Protein AF-A0A9K3PQ60-F1 (afdb_monomer)

Mean predicted aligned error: 14.68 Å

Solvent-accessible surface area (backbone atoms only — not comparable to full-atom values): 18814 Å² total; per-residue (Å²): 134,82,84,58,48,50,63,61,64,70,56,42,52,41,54,40,19,28,27,26,30,52,28,46,48,57,49,61,71,68,73,58,93,66,58,76,71,57,35,28,49,57,36,41,27,41,25,68,40,73,79,51,98,88,54,80,9,37,48,53,31,52,44,70,38,36,84,99,29,35,82,53,42,44,80,56,97,90,36,43,30,46,41,50,91,68,70,31,44,89,97,56,84,43,38,38,31,84,87,49,85,63,61,35,45,21,67,68,55,57,38,27,67,47,52,81,36,79,55,66,63,51,41,65,56,44,50,50,36,15,52,49,18,52,56,43,34,51,52,52,47,58,55,42,68,75,33,65,57,44,55,38,25,75,74,67,77,38,61,48,91,99,52,53,70,66,56,50,53,48,50,56,45,50,54,56,46,50,60,48,52,52,51,57,48,42,75,69,44,58,72,76,57,39,51,53,54,53,50,55,55,52,55,67,70,68,71,82,78,82,87,75,95,72,80,97,76,76,83,77,80,72,91,62,83,76,79,74,79,59,81,59,64,75,62,68,22,45,58,41,33,48,58,21,25,86,65,46,46,79,89,45,62,95,45,71,87,59,38,38,60,92,56,38,76,88,53,52,62,78,70,64,79,56,70,56,67,43,47,48,52,46,52,52,50,49,54,49,46,52,63,71,65,55,68,93,80,80,82,72,74,77,52,69,70,59,51,51,51,51,52,51,53,52,57,57,55,66,66,71,76,116

Structure (mmCIF, N/CA/C/O backbone):
data_AF-A0A9K3PQ60-F1
#
_entry.id   AF-A0A9K3PQ60-F1
#
loop_
_atom_site.group_PDB
_atom_site.id
_atom_site.type_symbol
_atom_site.label_atom_id
_atom_site.label_alt_id
_atom_site.label_comp_id
_atom_site.label_asym_id
_atom_site.label_entity_id
_atom_site.label_seq_id
_atom_site.pdbx_PDB_ins_code
_atom_site.Cartn_x
_atom_site.Cartn_y
_atom_site.Cartn_z
_atom_site.occupancy
_atom_site.B_iso_or_equiv
_atom_site.auth_seq_id
_atom_site.auth_comp_id
_atom_site.auth_asym_id
_atom_site.auth_atom_id
_atom_site.pdbx_PDB_model_num
ATOM 1 N N . MET A 1 1 ? -5.650 -15.123 -30.468 1.00 44.72 1 MET A N 1
ATOM 2 C CA . MET A 1 1 ? -6.574 -15.134 -29.314 1.00 44.72 1 MET A CA 1
ATOM 3 C C . MET A 1 1 ? -5.822 -14.550 -28.130 1.00 44.72 1 MET A C 1
ATOM 5 O O . MET A 1 1 ? -4.772 -15.074 -27.793 1.00 44.72 1 MET A O 1
ATO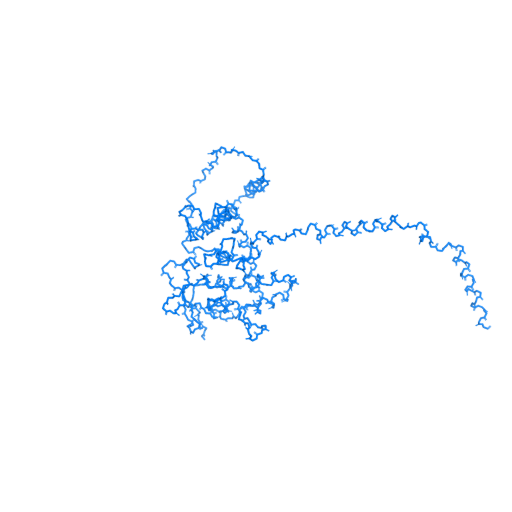M 9 N N . THR A 1 2 ? -6.247 -13.411 -27.586 1.00 50.81 2 THR A N 1
ATOM 10 C CA . THR A 1 2 ? -5.637 -12.836 -26.375 1.00 50.81 2 THR A CA 1
ATOM 11 C C . THR A 1 2 ? -6.292 -13.465 -25.156 1.00 50.81 2 THR A C 1
ATOM 13 O O . THR A 1 2 ? -7.440 -13.157 -24.846 1.00 50.81 2 THR A O 1
ATOM 16 N N . ASP A 1 3 ? -5.577 -14.364 -24.485 1.00 59.78 3 ASP A N 1
ATOM 17 C CA . ASP A 1 3 ? -6.048 -14.985 -23.249 1.00 59.78 3 ASP A CA 1
ATOM 18 C C . ASP A 1 3 ? -6.165 -13.937 -22.136 1.00 59.78 3 ASP A C 1
ATOM 20 O O . ASP A 1 3 ? -5.161 -13.463 -21.586 1.00 59.78 3 ASP 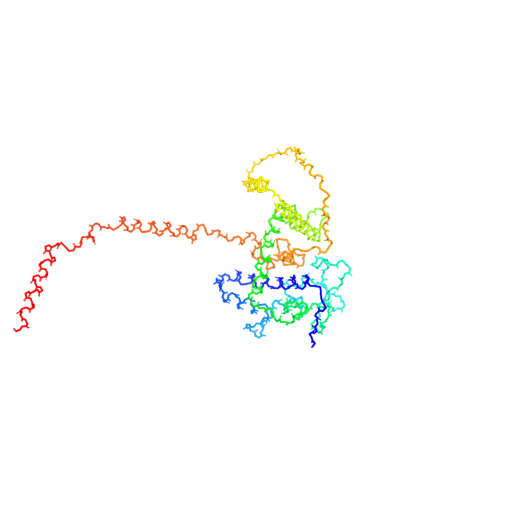A O 1
ATOM 24 N N . ASN A 1 4 ? -7.403 -13.588 -21.790 1.00 61.44 4 ASN A N 1
ATOM 25 C CA . ASN A 1 4 ? -7.709 -12.670 -20.698 1.00 61.44 4 ASN A CA 1
ATOM 26 C C . ASN A 1 4 ? -7.254 -13.250 -19.348 1.00 61.44 4 ASN A C 1
ATOM 28 O O . ASN A 1 4 ? -7.448 -14.432 -19.057 1.00 61.44 4 ASN A O 1
ATOM 32 N N . ILE A 1 5 ? -6.682 -12.401 -18.498 1.00 64.44 5 ILE A N 1
ATOM 33 C CA . ILE A 1 5 ? -6.354 -12.729 -17.109 1.00 64.44 5 ILE A CA 1
ATOM 34 C C . ILE A 1 5 ? -7.651 -12.694 -16.301 1.00 64.44 5 ILE A C 1
ATOM 36 O O . ILE A 1 5 ? -8.324 -11.666 -16.226 1.00 64.44 5 ILE A O 1
ATOM 40 N N . LYS A 1 6 ? -8.000 -13.811 -15.662 1.00 76.94 6 LYS A N 1
ATOM 41 C CA . LYS A 1 6 ? -9.128 -13.877 -14.727 1.00 76.94 6 LYS A CA 1
ATOM 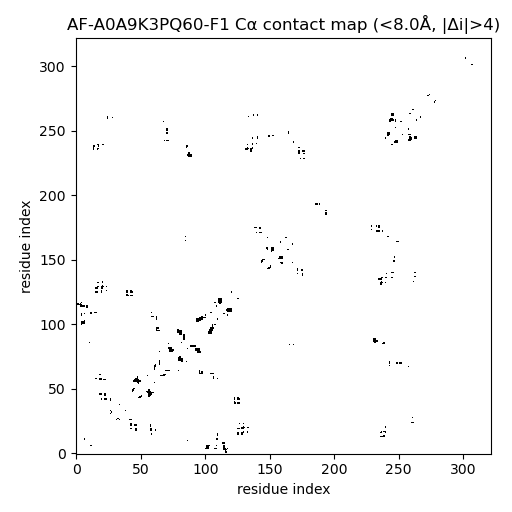42 C C . LYS A 1 6 ? -8.627 -13.513 -13.333 1.00 76.94 6 LYS A C 1
ATOM 44 O O . LYS A 1 6 ? -8.087 -14.367 -12.645 1.00 76.94 6 LYS A O 1
ATOM 49 N N . PHE A 1 7 ? -8.753 -12.252 -12.938 1.00 85.12 7 PHE A N 1
ATOM 50 C CA . PHE A 1 7 ? -8.389 -11.776 -11.600 1.00 85.12 7 PHE A CA 1
ATOM 51 C C . PHE A 1 7 ? -9.216 -10.535 -11.241 1.00 85.12 7 PHE A C 1
ATOM 53 O O . PHE A 1 7 ? -9.803 -9.907 -12.123 1.00 85.12 7 PHE A O 1
ATOM 60 N N . HIS A 1 8 ? -9.288 -10.155 -9.964 1.00 86.44 8 HIS A N 1
ATOM 61 C CA . HIS A 1 8 ? -10.009 -8.943 -9.577 1.00 86.44 8 HIS A CA 1
ATOM 62 C C . HIS A 1 8 ? -9.203 -7.691 -9.967 1.00 86.44 8 HIS A C 1
ATOM 64 O O . HIS A 1 8 ? -8.142 -7.419 -9.411 1.00 86.44 8 HIS A O 1
ATOM 70 N N . GLY A 1 9 ? -9.692 -6.934 -10.954 1.00 85.56 9 GLY A N 1
ATOM 71 C CA . GLY A 1 9 ? -8.960 -5.821 -11.576 1.00 85.56 9 GLY A CA 1
ATOM 72 C C . GLY A 1 9 ? -8.499 -4.723 -10.607 1.00 85.56 9 GLY A C 1
ATOM 73 O O . GLY A 1 9 ? -7.322 -4.353 -10.662 1.00 85.56 9 GLY A O 1
ATOM 74 N N . PRO A 1 10 ? -9.370 -4.221 -9.711 1.00 90.44 10 PRO A N 1
ATOM 75 C CA . PRO A 1 10 ? -8.973 -3.276 -8.669 1.00 90.44 10 PRO A CA 1
ATOM 76 C C . PRO A 1 10 ? -7.848 -3.814 -7.776 1.00 90.44 10 PRO A C 1
ATOM 78 O O . PRO A 1 10 ? -6.842 -3.128 -7.595 1.00 90.44 10 PRO A O 1
ATOM 81 N N . LEU A 1 11 ? -7.953 -5.070 -7.327 1.00 93.25 1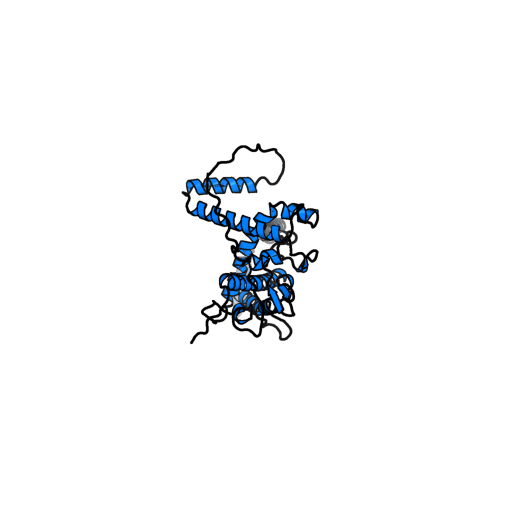1 LEU A N 1
ATOM 82 C CA . LEU A 1 11 ? -6.926 -5.715 -6.503 1.00 93.25 11 LEU A CA 1
ATOM 83 C C . LEU A 1 11 ? -5.608 -5.906 -7.261 1.00 93.25 11 LEU A C 1
ATOM 85 O O . LEU A 1 11 ? -4.559 -5.610 -6.708 1.00 93.25 11 LEU A O 1
ATOM 89 N N . MET A 1 12 ? -5.631 -6.306 -8.540 1.00 93.31 12 MET A N 1
ATOM 90 C CA . MET A 1 12 ? -4.412 -6.356 -9.368 1.00 93.31 12 MET A CA 1
ATOM 91 C C . MET A 1 12 ? -3.687 -5.011 -9.342 1.00 93.31 12 MET A C 1
ATOM 93 O O . MET A 1 12 ? -2.471 -4.960 -9.172 1.00 93.31 12 MET A O 1
ATOM 97 N N . LYS A 1 13 ? -4.424 -3.908 -9.514 1.00 94.31 13 LYS A N 1
ATOM 98 C CA . LYS A 1 13 ? -3.825 -2.571 -9.496 1.00 94.31 13 LYS A CA 1
ATOM 99 C C . LYS A 1 13 ? -3.290 -2.183 -8.136 1.00 94.31 13 LYS A C 1
ATOM 101 O O . LYS A 1 13 ? -2.263 -1.514 -8.078 1.00 94.31 13 LYS A O 1
ATOM 106 N N . GLU A 1 14 ? -3.949 -2.610 -7.076 1.00 96.75 14 GLU A N 1
ATOM 107 C CA . GLU A 1 14 ? -3.502 -2.330 -5.724 1.00 96.75 14 GLU A CA 1
ATOM 108 C C . GLU A 1 14 ? -2.252 -3.132 -5.333 1.00 96.75 14 GLU A C 1
ATOM 110 O O . GLU A 1 14 ? -1.300 -2.555 -4.815 1.00 96.75 14 GLU A O 1
ATOM 115 N N . LEU A 1 15 ? -2.165 -4.411 -5.710 1.00 97.19 15 LEU A N 1
ATOM 116 C CA . LEU A 1 15 ? -0.951 -5.223 -5.550 1.00 97.19 15 LEU A CA 1
ATOM 117 C C . LEU A 1 15 ? 0.225 -4.636 -6.345 1.00 97.19 15 LEU A C 1
ATOM 119 O O . LEU A 1 15 ? 1.322 -4.466 -5.811 1.00 97.19 15 LEU A O 1
ATOM 123 N N . GLN A 1 16 ? -0.012 -4.246 -7.605 1.00 96.88 16 GLN A N 1
ATOM 124 C CA . GLN A 1 16 ? 0.999 -3.579 -8.432 1.00 96.88 16 GLN A CA 1
ATOM 125 C C . GLN A 1 16 ? 1.491 -2.276 -7.786 1.00 96.88 16 GLN A C 1
ATOM 127 O O . GLN A 1 16 ? 2.696 -2.025 -7.770 1.00 96.88 16 GLN A O 1
ATOM 132 N N . ARG A 1 17 ? 0.578 -1.467 -7.231 1.00 97.44 17 ARG A N 1
ATOM 133 C CA . ARG A 1 17 ? 0.897 -0.240 -6.485 1.00 97.44 17 ARG A CA 1
ATOM 134 C C . ARG A 1 17 ? 1.700 -0.507 -5.222 1.00 97.44 17 ARG A C 1
ATOM 136 O O . ARG A 1 17 ? 2.596 0.277 -4.926 1.00 97.44 17 ARG A O 1
ATOM 143 N N . CYS A 1 18 ? 1.386 -1.578 -4.500 1.00 97.69 18 CYS A N 1
ATOM 144 C CA . CYS A 1 18 ? 2.080 -1.963 -3.279 1.00 97.69 18 CYS A CA 1
ATOM 145 C C . CYS A 1 18 ? 3.553 -2.300 -3.561 1.00 97.69 18 CYS A C 1
ATOM 147 O O . CYS A 1 18 ? 4.446 -1.659 -3.005 1.00 97.69 18 CYS A O 1
ATOM 149 N N . ALA A 1 19 ? 3.819 -3.195 -4.520 1.00 97.44 19 ALA A N 1
ATOM 150 C CA . ALA A 1 19 ? 5.186 -3.520 -4.937 1.00 97.44 19 ALA A CA 1
ATOM 151 C C . ALA A 1 19 ? 5.930 -2.307 -5.525 1.00 97.44 19 ALA A C 1
ATOM 153 O O . ALA A 1 19 ? 7.100 -2.080 -5.218 1.00 97.44 19 ALA A O 1
ATOM 154 N N . ALA A 1 20 ? 5.242 -1.485 -6.326 1.00 97.12 20 ALA A N 1
ATOM 155 C CA . ALA A 1 20 ? 5.816 -0.263 -6.883 1.00 97.12 20 ALA A CA 1
ATOM 156 C C . ALA A 1 20 ? 6.210 0.721 -5.777 1.00 97.12 20 ALA A C 1
ATOM 158 O O . ALA A 1 20 ? 7.287 1.298 -5.820 1.00 97.12 20 ALA A O 1
ATOM 159 N N . PHE A 1 21 ? 5.367 0.902 -4.763 1.00 97.19 21 PHE A N 1
ATOM 160 C CA . PHE A 1 21 ? 5.679 1.790 -3.653 1.00 97.19 21 PHE A CA 1
ATOM 161 C C . PHE A 1 21 ? 6.894 1.319 -2.852 1.00 97.19 21 PHE A C 1
ATOM 163 O O . PHE A 1 21 ? 7.708 2.157 -2.480 1.00 97.19 21 PHE A O 1
ATOM 170 N N . ARG A 1 22 ? 7.072 0.009 -2.641 1.00 94.81 22 ARG A N 1
ATOM 171 C CA . ARG A 1 22 ? 8.268 -0.501 -1.953 1.00 94.81 22 ARG A CA 1
ATOM 172 C C . ARG A 1 22 ? 9.549 -0.256 -2.748 1.00 94.81 22 ARG A C 1
ATOM 174 O O . ARG A 1 22 ? 10.541 0.171 -2.164 1.00 94.81 22 ARG A O 1
ATOM 181 N N . ALA A 1 23 ? 9.513 -0.452 -4.068 1.00 94.38 23 ALA A N 1
ATOM 182 C CA . ALA A 1 23 ? 10.631 -0.098 -4.944 1.00 94.38 23 ALA A CA 1
ATOM 183 C C . ALA A 1 23 ? 10.974 1.397 -4.834 1.00 94.38 23 ALA A C 1
ATOM 185 O O . ALA A 1 23 ? 12.140 1.766 -4.728 1.00 94.38 23 ALA A O 1
ATOM 186 N N . TYR A 1 24 ? 9.954 2.257 -4.801 1.00 93.12 24 TYR A N 1
ATOM 187 C CA . TYR A 1 24 ? 10.132 3.695 -4.629 1.00 93.12 24 TYR A CA 1
ATOM 188 C C . TYR A 1 24 ? 10.740 4.042 -3.278 1.00 93.12 24 TYR A C 1
ATOM 190 O O . TYR A 1 24 ? 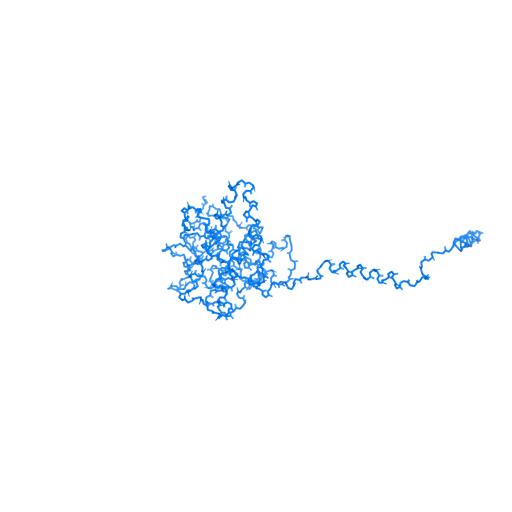11.684 4.819 -3.218 1.00 93.12 24 TYR A O 1
ATOM 198 N N . GLU A 1 25 ? 10.203 3.468 -2.204 1.00 92.12 25 GLU A N 1
ATOM 199 C CA . GLU A 1 25 ? 10.686 3.672 -0.843 1.00 92.12 25 GLU A CA 1
ATOM 200 C C . GLU A 1 25 ? 12.173 3.331 -0.748 1.00 92.12 25 GLU A C 1
ATOM 202 O O . GLU A 1 25 ? 12.934 4.176 -0.293 1.00 92.12 25 GLU A O 1
ATOM 207 N N . HIS A 1 26 ? 12.586 2.180 -1.288 1.00 90.94 26 HIS A N 1
ATOM 208 C CA . HIS A 1 26 ? 13.975 1.723 -1.258 1.00 90.94 26 HIS A CA 1
ATOM 209 C C . HIS A 1 26 ? 14.940 2.715 -1.934 1.00 90.94 26 HIS A C 1
ATOM 211 O O . HIS A 1 26 ? 16.023 2.986 -1.422 1.00 90.94 26 HIS A O 1
ATOM 217 N N . ILE A 1 27 ? 14.544 3.307 -3.067 1.00 89.44 27 ILE A N 1
ATOM 218 C CA . ILE A 1 27 ? 15.351 4.342 -3.743 1.00 89.44 27 ILE A CA 1
ATOM 219 C C . ILE A 1 27 ? 15.401 5.625 -2.911 1.00 89.44 27 ILE A C 1
ATOM 221 O O . ILE A 1 27 ? 16.423 6.301 -2.850 1.00 89.44 27 ILE A O 1
ATOM 225 N N . MET A 1 28 ? 14.285 6.013 -2.297 1.00 85.81 28 MET A N 1
ATOM 226 C CA . MET A 1 28 ? 14.220 7.271 -1.554 1.00 85.81 28 MET A CA 1
ATOM 227 C C . MET A 1 28 ? 14.925 7.174 -0.195 1.00 85.81 28 MET A C 1
ATOM 229 O O . MET A 1 28 ? 15.446 8.184 0.282 1.00 85.81 28 MET A O 1
ATOM 233 N N . SER A 1 29 ? 14.961 5.987 0.415 1.00 84.75 29 SER A N 1
ATOM 234 C CA . SER A 1 29 ? 15.637 5.725 1.687 1.00 84.75 29 SER A CA 1
ATOM 235 C C . SER A 1 29 ? 17.148 5.537 1.537 1.00 84.75 29 SER A C 1
ATOM 237 O O . SER A 1 29 ? 17.875 5.817 2.487 1.00 84.75 29 SER A O 1
ATOM 239 N N . SER A 1 30 ? 17.652 5.203 0.341 1.00 81.25 30 SER A N 1
ATOM 240 C CA . SER A 1 30 ? 19.098 5.113 0.071 1.00 81.25 30 SER A CA 1
ATOM 241 C C . SER A 1 30 ? 19.832 6.464 0.124 1.00 81.25 30 SER A C 1
ATOM 243 O O . SER A 1 30 ? 21.060 6.513 0.054 1.00 81.25 30 SER A O 1
ATOM 245 N N . GLY A 1 31 ? 19.102 7.585 0.200 1.00 72.00 31 GLY A N 1
ATOM 246 C CA . GLY A 1 31 ? 19.669 8.937 0.206 1.00 72.00 31 GLY A CA 1
ATOM 247 C C . GLY A 1 31 ? 20.195 9.407 -1.156 1.00 72.00 31 GLY A C 1
ATOM 248 O O . GLY A 1 31 ? 20.688 10.532 -1.275 1.00 72.00 31 GLY A O 1
ATOM 249 N N . THR A 1 32 ? 20.070 8.588 -2.204 1.00 74.81 32 THR A N 1
ATOM 250 C CA . THR A 1 32 ? 20.526 8.927 -3.554 1.00 74.81 32 THR A CA 1
ATOM 251 C C . THR A 1 32 ? 19.495 9.810 -4.258 1.00 74.81 32 THR A C 1
ATOM 253 O O . THR A 1 32 ? 18.304 9.507 -4.299 1.00 74.81 32 THR A O 1
ATOM 256 N N . THR A 1 33 ? 19.932 10.929 -4.841 1.00 73.31 33 THR A N 1
ATOM 257 C CA . THR A 1 33 ? 19.027 11.789 -5.619 1.00 73.31 33 THR A CA 1
ATOM 258 C C . THR A 1 33 ? 18.978 11.292 -7.057 1.00 73.31 33 THR A C 1
ATOM 260 O O . THR A 1 33 ? 19.817 11.666 -7.870 1.00 73.31 33 THR A O 1
ATOM 263 N N . VAL A 1 34 ? 17.996 10.447 -7.364 1.00 77.94 34 VAL A N 1
ATOM 264 C CA . VAL A 1 34 ? 17.783 9.904 -8.712 1.00 77.94 34 VAL A CA 1
ATOM 265 C C . VAL A 1 34 ? 16.563 10.583 -9.339 1.00 77.94 34 VAL A C 1
ATOM 267 O O . VAL A 1 34 ? 15.485 10.630 -8.741 1.00 77.94 34 VAL A O 1
ATOM 270 N N . GLY A 1 35 ? 16.727 11.168 -10.526 1.00 81.50 35 GLY A N 1
ATOM 271 C CA . GLY A 1 35 ? 15.684 11.923 -11.224 1.00 81.50 35 GLY A CA 1
ATOM 272 C C . GLY A 1 35 ? 15.452 11.419 -12.646 1.00 81.50 35 GLY A C 1
ATOM 273 O O . GLY A 1 35 ? 16.233 10.641 -13.176 1.00 81.50 35 GLY A O 1
ATOM 274 N N . GLY A 1 36 ? 14.367 11.876 -13.276 1.00 85.44 36 GLY A N 1
ATOM 275 C CA . GLY A 1 36 ? 14.131 11.643 -14.704 1.00 85.44 36 GLY A CA 1
ATOM 276 C C . GLY A 1 36 ? 14.107 10.164 -15.108 1.00 85.44 36 GLY A C 1
ATOM 277 O O . GLY A 1 36 ? 13.443 9.353 -14.463 1.00 85.44 36 GLY A O 1
ATOM 278 N N . SER A 1 37 ? 14.805 9.843 -16.199 1.00 88.25 37 SER A N 1
ATOM 279 C CA . SER A 1 37 ? 14.926 8.492 -16.763 1.00 88.25 37 SER A CA 1
ATOM 280 C C . SER A 1 37 ? 15.545 7.488 -15.800 1.00 88.25 37 SER A C 1
ATOM 282 O O . SER A 1 37 ? 15.109 6.338 -15.775 1.00 88.25 37 SER A O 1
ATOM 284 N N . ASP A 1 38 ? 16.511 7.938 -15.006 1.00 88.44 38 ASP A N 1
ATOM 285 C CA . ASP A 1 38 ? 17.339 7.086 -14.153 1.00 88.44 38 ASP A CA 1
ATOM 286 C C . ASP A 1 38 ? 16.514 6.575 -12.972 1.00 88.44 38 ASP A C 1
ATOM 288 O O . ASP A 1 38 ? 16.609 5.414 -12.582 1.00 88.44 38 ASP A O 1
ATOM 292 N N . LEU A 1 39 ? 15.604 7.417 -12.463 1.00 88.38 39 LEU A N 1
ATOM 293 C CA . LEU A 1 39 ? 14.613 6.995 -11.478 1.00 88.38 39 LEU A CA 1
ATOM 294 C C . LEU A 1 39 ? 13.689 5.922 -12.059 1.00 88.38 39 LEU A C 1
ATOM 296 O O . LEU A 1 39 ? 13.372 4.955 -11.377 1.00 88.38 39 LEU A O 1
ATOM 300 N N . GLU A 1 40 ? 13.219 6.096 -13.298 1.00 92.12 40 GLU A N 1
ATOM 301 C CA . GLU A 1 40 ? 12.326 5.117 -13.924 1.00 92.12 40 GLU A CA 1
ATOM 302 C C . GLU A 1 40 ? 13.012 3.762 -14.124 1.00 92.12 40 GLU A C 1
ATOM 304 O O . GLU A 1 40 ? 12.368 2.727 -13.959 1.00 92.12 40 GLU A O 1
ATOM 309 N N . GLU A 1 41 ? 14.296 3.770 -14.468 1.00 91.56 41 GLU A N 1
ATOM 310 C CA . GLU A 1 41 ? 15.103 2.569 -14.671 1.00 91.56 41 GLU A CA 1
ATOM 311 C C . GLU A 1 41 ? 15.426 1.862 -13.356 1.00 91.56 41 GLU A C 1
ATOM 313 O O . GLU A 1 41 ? 15.051 0.703 -13.194 1.00 91.56 41 GLU A O 1
ATOM 318 N N . ALA A 1 42 ? 15.971 2.574 -12.364 1.00 90.12 42 ALA A N 1
ATOM 319 C CA . ALA A 1 42 ? 16.218 2.018 -11.032 1.00 90.12 42 ALA A CA 1
ATOM 320 C C . ALA A 1 42 ? 14.943 1.413 -10.415 1.00 90.12 42 ALA A C 1
ATOM 322 O O . ALA A 1 42 ? 14.964 0.345 -9.803 1.00 90.12 42 ALA A O 1
ATOM 323 N N . HIS A 1 43 ? 13.800 2.068 -10.624 1.00 91.25 43 HIS A N 1
ATOM 324 C CA . HIS A 1 43 ? 12.516 1.605 -10.117 1.00 91.25 43 HIS A CA 1
ATOM 325 C C . HIS A 1 43 ? 11.985 0.366 -10.844 1.00 91.25 43 HIS A C 1
ATOM 327 O O . HIS A 1 43 ? 11.418 -0.518 -10.204 1.00 91.25 43 HIS A O 1
ATOM 333 N N . LEU A 1 44 ? 12.149 0.287 -12.170 1.00 92.81 44 LEU A N 1
ATOM 334 C CA . LEU A 1 44 ? 11.820 -0.915 -12.943 1.00 92.81 44 LEU A CA 1
ATOM 335 C C . LEU A 1 44 ? 12.667 -2.102 -12.472 1.00 92.81 44 LEU A C 1
ATOM 337 O O . LEU A 1 44 ? 12.136 -3.190 -12.249 1.00 92.81 44 LEU A O 1
ATOM 341 N N . ASN A 1 45 ? 13.956 -1.848 -12.277 1.00 91.69 45 ASN A N 1
ATOM 342 C CA . ASN A 1 45 ? 14.938 -2.842 -11.895 1.00 91.69 45 ASN A CA 1
ATOM 343 C C . ASN A 1 45 ? 14.664 -3.421 -10.501 1.00 91.69 45 ASN A C 1
ATOM 345 O O . ASN A 1 45 ? 14.668 -4.635 -10.346 1.00 91.69 45 ASN A O 1
ATOM 349 N N . LEU A 1 46 ? 14.325 -2.595 -9.506 1.00 92.81 46 LEU A N 1
ATOM 350 C CA . LEU A 1 46 ? 13.899 -3.081 -8.183 1.00 92.81 46 LEU A CA 1
ATOM 351 C C . LEU A 1 46 ? 12.529 -3.776 -8.214 1.00 92.81 46 LEU A C 1
ATOM 353 O O . LEU A 1 46 ? 12.248 -4.658 -7.401 1.00 92.81 46 LEU A O 1
ATOM 357 N N . TYR A 1 47 ? 11.647 -3.382 -9.135 1.00 94.62 47 TYR A N 1
ATOM 358 C CA . TYR A 1 47 ? 10.323 -3.987 -9.255 1.00 94.62 47 TYR A CA 1
ATOM 359 C C . TYR A 1 47 ? 10.392 -5.424 -9.791 1.00 94.62 47 TYR A C 1
ATOM 361 O O . TYR A 1 47 ? 9.749 -6.305 -9.218 1.00 94.62 47 TYR A O 1
ATOM 369 N N . PHE A 1 48 ? 11.154 -5.665 -10.866 1.00 91.94 48 PHE A N 1
ATOM 370 C CA . PHE A 1 48 ? 11.240 -6.973 -11.535 1.00 91.94 48 PHE A CA 1
ATOM 371 C C . PHE A 1 48 ? 12.518 -7.776 -11.260 1.00 91.94 48 PHE A C 1
ATOM 373 O O . PHE A 1 48 ? 12.510 -8.962 -11.565 1.00 91.94 48 PHE A O 1
ATOM 380 N N . SER A 1 49 ? 13.550 -7.178 -10.661 1.00 78.38 49 SER A N 1
ATOM 381 C CA . SER A 1 49 ? 14.914 -7.719 -10.548 1.00 78.38 49 SER A CA 1
ATOM 382 C C . SER A 1 49 ? 15.663 -7.821 -11.873 1.00 78.38 49 SER A C 1
ATOM 384 O O . SER A 1 49 ? 15.703 -8.875 -12.494 1.00 78.38 49 SER A O 1
ATOM 386 N N . ASP A 1 50 ? 16.275 -6.714 -12.295 1.00 65.19 50 ASP A N 1
ATOM 387 C CA . ASP A 1 50 ? 17.179 -6.683 -13.465 1.00 65.19 50 ASP A CA 1
ATOM 388 C C . ASP A 1 50 ? 18.601 -6.210 -13.088 1.00 65.19 50 ASP A C 1
ATOM 390 O O . ASP A 1 50 ? 19.384 -5.850 -13.959 1.00 65.19 50 ASP A O 1
ATOM 394 N N . VAL A 1 51 ? 18.923 -6.130 -11.783 1.00 54.31 51 VAL A N 1
ATOM 395 C CA . VAL A 1 51 ? 20.194 -5.543 -11.300 1.00 54.31 51 VAL A CA 1
ATOM 396 C C . VAL A 1 51 ? 21.272 -6.592 -11.048 1.00 54.31 51 VAL A C 1
ATOM 398 O O . VAL A 1 51 ? 22.406 -6.330 -11.412 1.00 54.31 51 VAL A O 1
ATOM 401 N N . ASP A 1 52 ? 20.934 -7.762 -10.489 1.00 54.91 52 ASP A N 1
ATOM 402 C CA . ASP A 1 52 ? 21.889 -8.822 -10.128 1.00 54.91 52 ASP A CA 1
ATOM 403 C C . ASP A 1 52 ? 21.181 -10.190 -10.040 1.00 54.91 52 ASP A C 1
ATOM 405 O O . ASP A 1 52 ? 20.046 -10.258 -9.560 1.00 54.91 52 ASP A O 1
ATOM 409 N N . GLU A 1 53 ? 21.849 -11.280 -10.447 1.00 55.19 53 GLU A N 1
ATOM 410 C CA . GLU A 1 53 ? 21.301 -12.657 -10.434 1.00 55.19 53 GLU A CA 1
ATOM 411 C C . GLU A 1 53 ? 20.871 -13.142 -9.031 1.00 55.19 53 GLU A C 1
ATOM 413 O O . GLU A 1 53 ? 20.025 -14.029 -8.919 1.00 55.19 53 GLU A O 1
ATOM 418 N N . ASP A 1 54 ? 21.387 -12.517 -7.965 1.00 65.25 54 ASP A N 1
ATOM 419 C CA . ASP A 1 54 ? 21.117 -12.883 -6.567 1.00 65.25 54 ASP A CA 1
ATOM 420 C C . ASP A 1 54 ? 19.967 -12.098 -5.910 1.00 65.25 54 ASP A C 1
ATOM 422 O O . ASP A 1 54 ? 19.568 -12.398 -4.780 1.00 65.25 54 ASP A O 1
ATOM 426 N N . HIS A 1 55 ? 19.415 -11.082 -6.580 1.00 72.44 55 HIS A N 1
ATOM 427 C CA . HIS A 1 55 ? 18.350 -10.256 -6.008 1.00 72.44 55 HIS A CA 1
ATOM 428 C C . HIS A 1 55 ? 16.987 -10.667 -6.559 1.00 72.44 55 HIS A C 1
ATOM 430 O O . HIS A 1 55 ? 16.825 -10.921 -7.750 1.00 72.44 55 HIS A O 1
ATOM 436 N N . VAL A 1 56 ? 15.967 -10.678 -5.696 1.00 86.56 56 VAL A N 1
ATOM 437 C CA . VAL A 1 56 ? 14.572 -10.950 -6.074 1.00 86.56 56 VAL A CA 1
ATOM 438 C C . VAL A 1 56 ? 13.784 -9.643 -6.071 1.00 86.56 56 VAL A C 1
ATOM 440 O O . VAL A 1 56 ? 13.742 -8.943 -5.057 1.00 86.56 56 VAL A O 1
ATOM 443 N N . GLY A 1 57 ? 13.118 -9.327 -7.181 1.00 92.75 57 GLY A N 1
ATOM 444 C CA . GLY A 1 57 ? 12.378 -8.077 -7.345 1.00 92.75 57 GLY A CA 1
ATOM 445 C C . GLY A 1 57 ? 11.151 -8.021 -6.438 1.00 92.75 57 GLY A C 1
ATOM 446 O O . GLY A 1 57 ? 10.569 -9.051 -6.087 1.00 92.75 57 GLY A O 1
ATOM 447 N N . PHE A 1 58 ? 10.701 -6.820 -6.073 1.00 95.56 58 PHE A N 1
ATOM 448 C CA . PHE A 1 58 ? 9.573 -6.670 -5.144 1.00 95.56 58 PHE A CA 1
ATOM 449 C C . PHE A 1 58 ? 8.261 -7.273 -5.664 1.00 95.56 58 PHE A C 1
ATOM 451 O O . PHE A 1 58 ? 7.438 -7.717 -4.865 1.00 95.56 58 PHE A O 1
ATOM 458 N N . ALA A 1 59 ? 8.054 -7.334 -6.983 1.00 95.50 59 ALA A N 1
ATOM 459 C CA . ALA A 1 59 ? 6.901 -8.028 -7.551 1.00 95.50 59 ALA A CA 1
ATOM 460 C C . ALA A 1 59 ? 6.938 -9.536 -7.264 1.00 95.50 59 ALA A C 1
ATOM 462 O O . ALA A 1 59 ? 5.908 -10.130 -6.948 1.00 95.50 59 ALA A O 1
ATOM 463 N N . GLU A 1 60 ? 8.119 -10.146 -7.346 1.00 94.06 60 GLU A N 1
ATOM 464 C CA . GLU A 1 60 ? 8.301 -11.568 -7.082 1.00 94.06 60 GLU A CA 1
ATOM 465 C C . GLU A 1 60 ? 8.253 -11.874 -5.582 1.00 94.06 60 GLU A C 1
ATOM 467 O O . GLU A 1 60 ? 7.589 -12.833 -5.193 1.00 94.06 60 GLU A O 1
ATOM 472 N N . GLN A 1 61 ? 8.857 -11.033 -4.734 1.00 94.88 61 GLN A N 1
ATOM 473 C CA . GLN A 1 61 ? 8.715 -11.145 -3.275 1.00 94.88 61 GLN A CA 1
ATOM 474 C C . GLN A 1 61 ? 7.242 -11.074 -2.848 1.00 94.88 61 GLN A C 1
ATOM 476 O O . GLN A 1 61 ? 6.800 -11.876 -2.028 1.00 94.88 61 GLN A O 1
ATOM 481 N N . LEU A 1 62 ? 6.454 -10.174 -3.453 1.00 96.31 62 LEU A N 1
ATOM 482 C CA . LEU A 1 62 ? 5.016 -10.075 -3.197 1.00 96.31 62 LEU A CA 1
ATOM 483 C C . LEU A 1 62 ? 4.285 -11.359 -3.594 1.00 96.31 62 LEU A C 1
ATOM 485 O O . LEU A 1 62 ? 3.467 -11.842 -2.817 1.00 96.31 62 LEU A O 1
ATOM 489 N N . VAL A 1 63 ? 4.563 -11.931 -4.769 1.00 95.06 63 VAL A N 1
ATOM 490 C CA . VAL A 1 63 ? 3.949 -13.203 -5.199 1.00 95.06 63 VAL A CA 1
ATOM 491 C C . VAL A 1 63 ? 4.371 -14.348 -4.274 1.00 95.06 63 VAL A C 1
ATOM 493 O O . VAL A 1 63 ? 3.548 -15.171 -3.894 1.00 95.06 63 VAL A O 1
ATOM 496 N N . LYS A 1 64 ? 5.635 -14.408 -3.861 1.00 93.81 64 LYS A N 1
ATOM 497 C CA . LYS A 1 64 ? 6.133 -15.464 -2.971 1.00 93.81 64 LYS A CA 1
ATOM 498 C C . LYS A 1 64 ? 5.774 -15.251 -1.496 1.00 93.81 64 LYS A C 1
ATOM 500 O O . LYS A 1 64 ? 6.057 -16.132 -0.696 1.00 93.81 64 LYS A O 1
ATOM 505 N N . GLY A 1 65 ? 5.186 -14.111 -1.130 1.00 94.06 65 GLY A N 1
ATOM 506 C CA . GLY A 1 65 ? 4.883 -13.774 0.262 1.00 94.06 65 GLY A CA 1
ATOM 507 C C . GLY A 1 65 ? 6.123 -13.696 1.152 1.00 94.06 65 GLY A C 1
ATOM 508 O O . GLY A 1 65 ? 6.065 -14.069 2.318 1.00 94.06 65 GLY A O 1
ATOM 509 N N . THR A 1 66 ? 7.253 -13.241 0.610 1.00 93.00 66 THR A N 1
ATOM 510 C CA . THR A 1 66 ? 8.529 -13.158 1.332 1.00 93.00 66 THR A CA 1
ATOM 511 C C . THR A 1 66 ? 8.910 -11.716 1.669 1.00 93.00 66 THR A C 1
ATOM 513 O O . THR A 1 66 ? 8.319 -10.754 1.168 1.00 93.00 66 THR A O 1
ATOM 516 N N . GLY A 1 67 ? 9.904 -11.558 2.548 1.00 91.56 67 GLY A N 1
ATOM 517 C CA . GLY A 1 67 ? 10.456 -10.255 2.920 1.00 91.56 67 GLY A CA 1
ATOM 518 C C . GLY A 1 67 ? 9.393 -9.318 3.494 1.00 91.56 67 GLY A C 1
ATOM 519 O O . GLY A 1 67 ? 8.690 -9.667 4.434 1.00 91.56 67 GLY A O 1
ATOM 520 N N . MET A 1 68 ? 9.252 -8.141 2.883 1.00 91.62 68 MET A N 1
ATOM 521 C CA . MET A 1 68 ? 8.333 -7.068 3.302 1.00 91.62 68 MET A CA 1
ATOM 522 C C . MET A 1 68 ? 6.842 -7.379 3.069 1.00 91.62 68 MET A C 1
ATOM 524 O O . MET A 1 68 ? 5.998 -6.535 3.367 1.00 91.62 68 MET A O 1
ATOM 528 N N . PHE A 1 69 ? 6.518 -8.543 2.492 1.00 95.88 69 PHE A N 1
ATOM 529 C CA . PHE A 1 69 ? 5.156 -8.939 2.123 1.00 95.88 69 PHE A CA 1
ATOM 530 C C . PHE A 1 69 ? 4.634 -10.162 2.882 1.00 95.88 69 PHE A C 1
ATOM 532 O O . PHE A 1 69 ? 3.502 -10.570 2.639 1.00 95.88 69 PHE A O 1
ATOM 539 N N . ASN A 1 70 ? 5.406 -10.763 3.790 1.00 94.62 70 ASN A N 1
ATOM 540 C CA . ASN A 1 70 ? 4.958 -11.941 4.548 1.00 94.62 70 ASN A CA 1
ATOM 541 C C . ASN A 1 70 ? 3.669 -11.682 5.350 1.00 94.62 70 ASN A C 1
ATOM 543 O O . ASN A 1 70 ? 2.798 -12.546 5.376 1.00 94.62 70 ASN A O 1
ATOM 547 N N . ALA A 1 71 ? 3.482 -10.486 5.924 1.00 95.19 71 ALA A N 1
ATOM 548 C CA . ALA A 1 71 ? 2.268 -10.157 6.674 1.00 95.19 71 ALA A CA 1
ATOM 549 C C . ALA A 1 71 ? 1.000 -10.160 5.803 1.00 95.19 71 ALA A C 1
ATOM 551 O O . ALA A 1 71 ? -0.096 -10.308 6.337 1.00 95.19 71 ALA A O 1
ATOM 552 N N . LEU A 1 72 ? 1.132 -10.057 4.474 1.00 96.38 72 LEU A N 1
ATOM 553 C CA . LEU A 1 72 ? 0.015 -10.054 3.525 1.00 96.38 72 LEU A CA 1
ATOM 554 C C . LEU A 1 72 ? -0.730 -11.399 3.466 1.00 96.38 72 LEU A C 1
ATOM 556 O O . LEU A 1 72 ? -1.894 -11.433 3.056 1.00 96.38 72 LEU A O 1
ATOM 560 N N . TYR A 1 73 ? -0.074 -12.494 3.860 1.00 96.88 73 TYR A N 1
ATOM 561 C CA . TYR A 1 73 ? -0.547 -13.857 3.634 1.00 96.88 73 TYR A CA 1
ATOM 562 C C . TYR A 1 73 ? -0.714 -14.649 4.932 1.00 96.88 73 TYR A C 1
ATOM 564 O O . TYR A 1 73 ? -0.005 -14.446 5.913 1.00 96.88 73 TYR A O 1
ATOM 572 N N . ASN A 1 74 ? -1.654 -15.587 4.899 1.00 95.50 74 ASN A N 1
ATOM 573 C CA . ASN A 1 74 ? -1.701 -16.758 5.763 1.00 95.50 74 ASN A CA 1
ATOM 574 C C . ASN A 1 74 ? -1.218 -17.970 4.966 1.00 95.50 74 ASN A C 1
ATOM 576 O O . ASN A 1 74 ? -1.471 -18.058 3.763 1.00 95.50 74 ASN A O 1
ATOM 580 N N . GLU A 1 75 ? -0.598 -18.932 5.638 1.00 94.19 75 GLU A N 1
ATOM 581 C CA . GLU A 1 75 ? -0.318 -20.241 5.054 1.00 94.19 75 GLU A CA 1
ATOM 582 C C . GLU A 1 75 ? -1.431 -21.220 5.444 1.00 94.19 75 GLU A C 1
ATOM 584 O O . GLU A 1 75 ? -1.693 -21.448 6.625 1.00 94.19 75 GLU A O 1
ATOM 589 N N . ILE A 1 76 ? -2.124 -21.778 4.450 1.00 91.56 76 ILE A N 1
ATOM 590 C CA . ILE A 1 76 ? -3.212 -22.740 4.647 1.00 91.56 76 ILE A CA 1
ATOM 591 C C . ILE A 1 76 ? -2.904 -23.963 3.789 1.00 91.56 76 ILE A C 1
ATOM 593 O O . ILE A 1 76 ? -2.927 -23.879 2.565 1.00 91.56 76 ILE A O 1
ATOM 597 N N . ASN A 1 77 ? -2.631 -25.105 4.425 1.00 90.31 77 ASN A N 1
ATOM 598 C CA . ASN A 1 77 ? -2.269 -26.359 3.748 1.00 90.31 77 ASN A CA 1
ATOM 599 C C . ASN A 1 77 ? -1.070 -26.223 2.783 1.00 90.31 77 ASN A C 1
ATOM 601 O O . ASN A 1 77 ? -1.057 -26.849 1.725 1.00 90.31 77 ASN A O 1
ATOM 605 N N . GLY A 1 78 ? -0.080 -25.393 3.128 1.00 87.81 78 GLY A N 1
ATOM 606 C CA . GLY A 1 78 ? 1.089 -25.126 2.281 1.00 87.81 78 GLY A CA 1
ATOM 607 C C . GLY A 1 78 ? 0.839 -24.141 1.132 1.00 87.81 78 GLY A C 1
ATOM 608 O O . GLY A 1 78 ? 1.734 -23.909 0.323 1.00 87.81 78 GLY A O 1
ATOM 609 N N . GLU A 1 79 ? -0.358 -23.553 1.039 1.00 90.62 79 GLU A N 1
ATOM 610 C CA . GLU A 1 79 ? -0.683 -22.517 0.058 1.00 90.62 79 GLU A CA 1
ATOM 611 C C . GLU A 1 79 ? -0.769 -21.137 0.715 1.00 90.62 79 GLU A C 1
ATOM 613 O O . GLU A 1 79 ? -1.359 -20.968 1.785 1.00 90.62 79 GLU A O 1
ATOM 618 N N . LEU A 1 80 ? -0.221 -20.126 0.039 1.00 94.62 80 LEU A N 1
ATOM 619 C CA . LEU A 1 80 ? -0.306 -18.737 0.480 1.00 94.62 80 LEU A CA 1
ATOM 620 C C . LEU A 1 80 ? -1.665 -18.147 0.105 1.00 94.62 80 LEU A C 1
ATOM 622 O O . LEU A 1 80 ? -2.017 -18.050 -1.074 1.00 94.62 80 LEU A O 1
ATOM 626 N N . VAL A 1 81 ? -2.411 -17.702 1.111 1.00 95.25 81 VAL A N 1
ATOM 627 C CA . VAL A 1 81 ? -3.730 -17.084 0.964 1.00 95.25 81 VAL A CA 1
ATOM 628 C C . VAL A 1 81 ? -3.671 -15.667 1.506 1.00 95.25 81 VAL A C 1
ATOM 630 O O . VAL A 1 81 ? -3.343 -15.452 2.669 1.00 95.25 81 VAL A O 1
ATOM 633 N N . MET A 1 82 ? -3.971 -14.684 0.662 1.00 95.94 82 MET A N 1
ATOM 634 C CA . MET A 1 82 ? -3.969 -13.277 1.056 1.00 95.94 82 MET A CA 1
ATOM 635 C C . MET A 1 82 ? -5.028 -13.038 2.138 1.00 95.94 82 MET A C 1
ATOM 637 O O . MET A 1 82 ? -6.161 -13.500 1.991 1.00 95.94 82 MET A O 1
ATOM 641 N N . LYS A 1 83 ? -4.681 -12.318 3.212 1.00 95.69 83 LYS A N 1
ATOM 642 C CA . LYS A 1 83 ? -5.635 -12.037 4.297 1.00 95.69 83 LYS A CA 1
ATOM 643 C C . LYS A 1 83 ? -6.756 -11.118 3.809 1.00 95.69 83 LYS A C 1
ATOM 645 O O . LYS A 1 83 ? -6.513 -10.142 3.091 1.00 95.69 83 LYS A O 1
ATOM 650 N N . GLU A 1 84 ? -7.976 -11.405 4.255 1.00 94.44 84 GLU A N 1
ATOM 651 C CA . GLU A 1 84 ? -9.184 -10.692 3.828 1.00 94.44 84 GLU A CA 1
ATOM 652 C C . GLU A 1 84 ? -9.125 -9.191 4.127 1.00 94.44 84 GLU A C 1
ATOM 654 O O . GLU A 1 84 ? -9.526 -8.382 3.288 1.00 94.44 84 GLU A O 1
ATOM 659 N N . LEU A 1 85 ? -8.512 -8.817 5.255 1.00 94.81 85 LEU A N 1
ATOM 660 C CA . LEU A 1 85 ? -8.342 -7.429 5.692 1.00 94.81 85 LEU A CA 1
ATOM 661 C C . LEU A 1 85 ? -7.601 -6.541 4.669 1.00 94.81 85 LEU A C 1
ATOM 663 O O . LEU A 1 85 ? -7.809 -5.327 4.628 1.00 94.81 85 LEU A O 1
ATOM 667 N N . TYR A 1 86 ? -6.761 -7.130 3.809 1.00 95.69 86 TYR A N 1
ATOM 668 C CA . TYR A 1 86 ? -5.993 -6.391 2.805 1.00 95.69 86 TYR A CA 1
ATOM 669 C C . TYR A 1 86 ? -6.713 -6.280 1.461 1.00 95.69 86 TYR A C 1
ATOM 671 O O . TYR A 1 86 ? -6.602 -5.253 0.793 1.00 95.69 86 TYR A O 1
ATOM 679 N N . HIS A 1 87 ? -7.444 -7.316 1.037 1.00 93.69 87 HIS A N 1
ATOM 680 C CA . HIS A 1 87 ? -8.140 -7.290 -0.254 1.00 93.69 87 HIS A CA 1
ATOM 681 C C . HIS A 1 87 ? -9.599 -6.838 -0.164 1.00 93.69 87 HIS A C 1
ATOM 683 O O . HIS A 1 87 ? -10.160 -6.464 -1.191 1.00 93.69 87 HIS A O 1
ATOM 689 N N . CYS A 1 88 ? -10.205 -6.856 1.027 1.00 92.81 88 CYS A N 1
ATOM 690 C CA . CYS A 1 88 ? -11.563 -6.374 1.291 1.00 92.81 88 CYS A CA 1
ATOM 691 C C . CYS A 1 88 ? -12.610 -7.027 0.365 1.00 92.81 88 CYS A C 1
ATOM 693 O O . CYS A 1 88 ? -13.444 -6.356 -0.232 1.00 92.81 88 CYS A O 1
ATOM 695 N N . LEU A 1 89 ? -12.538 -8.346 0.166 1.00 91.44 89 LEU A N 1
ATOM 696 C CA . LEU A 1 89 ? -13.517 -9.087 -0.642 1.00 91.44 89 LEU A CA 1
ATOM 697 C C . LEU A 1 89 ? -14.137 -10.177 0.234 1.00 91.44 89 LEU A C 1
ATOM 699 O O . LEU A 1 89 ? -13.581 -11.278 0.272 1.00 91.44 89 LEU A O 1
ATOM 703 N N . PRO A 1 90 ? -15.258 -9.884 0.916 1.00 88.94 90 PRO A N 1
ATOM 704 C CA . PRO A 1 90 ? -15.831 -10.798 1.889 1.00 88.94 90 PRO A CA 1
ATOM 705 C C . PRO A 1 90 ? -16.082 -12.200 1.345 1.00 88.94 90 PRO A C 1
ATOM 707 O O . PRO A 1 90 ? -16.634 -12.371 0.252 1.00 88.94 90 PRO A O 1
ATOM 710 N N . GLY A 1 91 ? -15.629 -13.208 2.093 1.00 88.12 91 GLY A N 1
ATOM 711 C CA . GLY A 1 91 ? -15.814 -14.621 1.756 1.00 88.12 91 GLY A CA 1
ATOM 712 C C . GLY A 1 91 ? -15.026 -15.107 0.532 1.00 88.12 91 GLY A C 1
ATOM 713 O O . GLY A 1 91 ? -15.230 -16.240 0.085 1.00 88.12 91 GLY A O 1
ATOM 714 N N . LYS A 1 92 ? -14.126 -14.291 -0.037 1.00 90.44 92 LYS A N 1
ATOM 715 C CA . LYS A 1 92 ? -13.265 -14.700 -1.154 1.00 90.44 92 LYS A CA 1
ATOM 716 C C . LYS A 1 92 ? -11.876 -15.064 -0.661 1.00 90.44 92 LYS A C 1
ATOM 718 O O . LYS A 1 92 ? -11.206 -14.262 -0.030 1.00 90.44 92 LYS A O 1
ATOM 723 N N . LYS A 1 93 ? -11.403 -16.246 -1.056 1.00 90.81 93 LYS A N 1
ATOM 724 C CA . LYS A 1 93 ? -10.007 -16.655 -0.872 1.00 90.81 93 LYS A CA 1
ATOM 725 C C . LYS A 1 93 ? -9.194 -16.272 -2.100 1.00 90.81 93 LYS A C 1
ATOM 727 O O . LYS A 1 93 ? -9.506 -16.718 -3.205 1.00 90.81 93 LYS A O 1
ATOM 732 N N . ILE A 1 94 ? -8.162 -15.456 -1.907 1.00 92.62 94 ILE A N 1
ATOM 733 C CA . ILE A 1 94 ? -7.236 -15.061 -2.969 1.00 92.62 94 ILE A CA 1
ATOM 734 C C . ILE A 1 94 ? -5.902 -15.768 -2.742 1.00 92.62 94 ILE A C 1
ATOM 736 O O . ILE A 1 94 ? -5.153 -15.428 -1.830 1.00 92.62 94 ILE A O 1
ATOM 740 N N . TYR A 1 95 ? -5.615 -16.756 -3.581 1.00 92.94 95 TYR A N 1
ATOM 741 C CA . TYR A 1 95 ? -4.388 -17.540 -3.499 1.00 92.94 95 TYR A CA 1
ATOM 742 C C . TYR A 1 95 ? -3.247 -16.843 -4.230 1.00 92.94 95 TYR A C 1
ATOM 744 O O . TYR A 1 95 ? -3.456 -16.270 -5.304 1.00 92.94 95 TYR A O 1
ATOM 752 N N . SER A 1 96 ? -2.038 -16.949 -3.688 1.00 92.12 96 SER A N 1
ATOM 753 C CA . SER A 1 96 ? -0.824 -16.719 -4.456 1.00 92.12 96 SER A CA 1
ATOM 754 C C . SER A 1 96 ? -0.301 -18.038 -4.995 1.00 92.12 96 SER A C 1
ATOM 756 O O . SER A 1 96 ? -0.082 -18.989 -4.249 1.00 92.12 96 SER A O 1
ATOM 758 N N . ASN A 1 97 ? -0.144 -18.117 -6.313 1.00 86.56 97 ASN A N 1
ATOM 759 C CA . ASN A 1 97 ? 0.274 -19.341 -6.972 1.00 86.56 97 ASN A CA 1
ATOM 760 C C . ASN A 1 97 ? 1.051 -18.998 -8.245 1.00 86.56 97 ASN A C 1
ATOM 762 O O . ASN A 1 97 ? 0.482 -18.550 -9.239 1.00 86.56 97 ASN A O 1
ATOM 766 N N . ALA A 1 98 ? 2.363 -19.231 -8.212 1.00 74.06 98 ALA A N 1
ATOM 767 C CA . ALA A 1 98 ? 3.256 -18.928 -9.325 1.00 74.06 98 ALA A CA 1
ATOM 768 C C . ALA A 1 98 ? 3.014 -19.813 -10.564 1.00 74.06 98 ALA A C 1
ATOM 770 O O . ALA A 1 98 ? 3.285 -19.370 -11.679 1.00 74.06 98 ALA A O 1
ATOM 771 N N . SER A 1 99 ? 2.503 -21.038 -10.385 1.00 71.56 99 SER A N 1
ATOM 772 C CA . SER A 1 99 ? 2.267 -22.004 -11.467 1.00 71.56 99 SER A CA 1
ATOM 773 C C . SER A 1 99 ? 0.861 -21.911 -12.071 1.00 71.56 99 SER A C 1
ATOM 775 O O . SER A 1 99 ? 0.663 -22.292 -13.225 1.00 71.56 99 SER A O 1
ATOM 777 N N . ASN A 1 100 ? -0.115 -21.361 -11.342 1.00 65.31 100 ASN A N 1
ATOM 778 C CA . ASN A 1 100 ? -1.478 -21.169 -11.833 1.00 65.31 100 ASN A CA 1
ATOM 779 C C . ASN A 1 100 ? -1.638 -19.816 -12.542 1.00 65.31 100 ASN A C 1
ATOM 781 O O . ASN A 1 100 ? -1.426 -18.752 -11.964 1.00 65.31 100 ASN A O 1
ATOM 785 N N . THR A 1 101 ? -2.078 -19.846 -13.801 1.00 61.16 101 THR A N 1
ATOM 786 C CA . THR A 1 101 ? -2.234 -18.655 -14.651 1.00 61.16 101 THR A CA 1
ATOM 787 C C . THR A 1 101 ? -3.593 -17.957 -14.520 1.00 61.16 101 THR A C 1
ATOM 789 O O . THR A 1 101 ? -3.759 -16.867 -15.074 1.00 61.16 101 THR A O 1
ATOM 792 N N . GLN A 1 102 ? -4.568 -18.530 -13.800 1.00 68.81 102 GLN A N 1
ATOM 793 C CA . GLN A 1 102 ? -5.925 -17.978 -13.692 1.00 68.81 102 GLN A CA 1
ATOM 794 C C . GLN A 1 102 ? -6.408 -17.919 -12.236 1.00 68.81 102 GLN A C 1
ATOM 796 O O . GLN A 1 102 ? -6.379 -18.909 -11.516 1.00 68.81 102 GLN A O 1
ATOM 801 N N . GLY A 1 103 ? -6.904 -16.756 -11.806 1.00 76.12 103 GLY A N 1
ATOM 802 C CA . GLY A 1 103 ? -7.545 -16.565 -10.499 1.00 76.12 103 GLY A CA 1
ATOM 803 C C . GLY A 1 103 ? -6.606 -16.309 -9.320 1.00 76.12 103 GLY A C 1
ATOM 804 O O . GLY A 1 103 ? -7.097 -15.960 -8.251 1.00 76.12 103 GLY A O 1
ATOM 805 N N . ALA A 1 104 ? -5.290 -16.430 -9.508 1.00 90.00 104 ALA A N 1
ATOM 806 C CA . ALA A 1 104 ? -4.289 -16.302 -8.450 1.00 90.00 104 ALA A CA 1
ATOM 807 C C . ALA A 1 104 ? -3.401 -15.059 -8.612 1.00 90.00 104 ALA A C 1
ATOM 809 O O . ALA A 1 104 ? -3.242 -14.524 -9.713 1.00 90.00 104 ALA A O 1
ATOM 810 N N . ILE A 1 105 ? -2.795 -14.625 -7.507 1.00 93.75 105 ILE A N 1
ATOM 811 C CA . ILE A 1 105 ? -1.696 -13.661 -7.508 1.00 93.75 105 ILE A CA 1
ATOM 812 C C . ILE A 1 105 ? -0.475 -14.370 -8.100 1.00 93.75 105 ILE A C 1
ATOM 814 O O . ILE A 1 105 ? -0.037 -15.404 -7.602 1.00 93.75 105 ILE A O 1
ATOM 818 N N . ASN A 1 106 ? 0.039 -13.843 -9.208 1.00 92.69 106 ASN A N 1
ATOM 819 C CA . ASN A 1 106 ? 1.184 -14.398 -9.924 1.00 92.69 106 ASN A CA 1
ATOM 820 C C . ASN A 1 106 ? 1.906 -13.302 -10.720 1.00 92.69 106 ASN A C 1
ATOM 822 O O . ASN A 1 106 ? 1.433 -12.167 -10.835 1.00 92.69 106 ASN A O 1
ATOM 826 N N . MET A 1 107 ? 3.038 -13.643 -11.338 1.00 91.44 107 MET A N 1
ATOM 827 C CA . MET A 1 107 ? 3.817 -12.671 -12.111 1.00 91.44 107 MET A CA 1
ATOM 828 C C . MET A 1 107 ? 3.096 -12.149 -13.360 1.00 91.44 107 MET A C 1
ATOM 830 O O . MET A 1 107 ? 3.396 -11.041 -13.807 1.00 91.44 107 MET A O 1
ATOM 834 N N . ALA A 1 108 ? 2.111 -12.867 -13.911 1.00 89.38 108 ALA A N 1
ATOM 835 C CA . ALA A 1 108 ? 1.286 -12.337 -14.999 1.00 89.38 108 ALA A CA 1
ATOM 836 C C . ALA A 1 108 ? 0.383 -11.195 -14.500 1.00 89.38 108 ALA A C 1
ATOM 838 O O . ALA A 1 108 ? 0.298 -10.157 -15.156 1.00 89.38 108 ALA A O 1
ATOM 839 N N . VAL A 1 109 ? -0.219 -11.339 -13.314 1.00 90.56 109 VAL A N 1
ATOM 840 C CA . VAL A 1 109 ? -0.972 -10.272 -12.634 1.00 90.56 109 VAL A CA 1
ATOM 841 C C . VAL A 1 109 ? -0.054 -9.096 -12.307 1.00 90.56 109 VAL A C 1
ATOM 843 O O . VAL A 1 109 ? -0.428 -7.955 -12.561 1.00 90.56 109 VAL A O 1
ATOM 846 N N . MET A 1 110 ? 1.165 -9.344 -11.824 1.00 93.50 110 MET A N 1
ATOM 847 C CA . MET A 1 110 ? 2.095 -8.270 -11.447 1.00 93.50 110 MET A CA 1
ATOM 848 C C . MET A 1 110 ? 2.698 -7.524 -12.644 1.00 93.50 110 MET A C 1
ATOM 850 O O . MET A 1 110 ? 2.929 -6.322 -12.567 1.00 93.50 110 MET A O 1
ATOM 854 N N . SER A 1 111 ? 2.914 -8.195 -13.776 1.00 91.12 111 SER A N 1
ATOM 855 C CA . SER A 1 111 ? 3.561 -7.588 -14.947 1.00 91.12 111 SER A CA 1
ATOM 856 C C . SER A 1 111 ? 2.597 -6.952 -15.950 1.00 91.12 111 SER A C 1
ATOM 858 O O . SER A 1 111 ? 3.032 -6.128 -16.754 1.00 91.12 111 SER A O 1
ATOM 860 N N . SER A 1 112 ? 1.305 -7.292 -15.926 1.00 88.50 112 SER A N 1
ATOM 861 C CA . SER A 1 112 ? 0.364 -6.891 -16.982 1.00 88.50 112 SER A CA 1
ATOM 862 C C . SER A 1 112 ? -0.209 -5.484 -16.812 1.00 88.50 112 SER A C 1
ATOM 864 O O . SER A 1 112 ? -0.572 -5.041 -15.719 1.00 88.50 112 SER A O 1
ATOM 866 N N . LYS A 1 113 ? -0.401 -4.777 -17.932 1.00 85.31 113 LYS A N 1
ATOM 867 C CA . LYS A 1 113 ? -1.046 -3.457 -17.938 1.00 85.31 113 LYS A CA 1
ATOM 868 C C . LYS A 1 113 ? -2.502 -3.522 -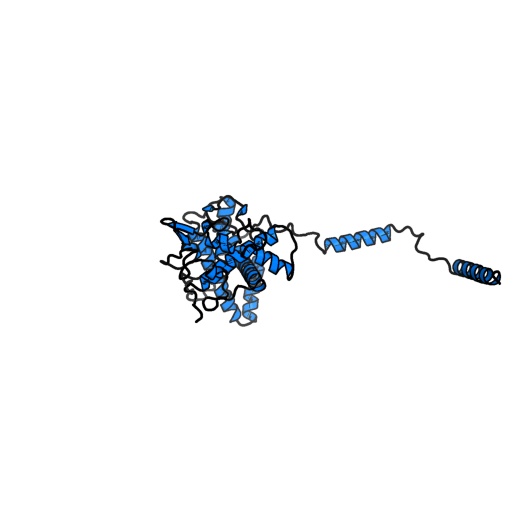17.489 1.00 85.31 113 LYS A C 1
ATOM 870 O O . LYS A 1 113 ? -2.936 -2.624 -16.769 1.00 85.31 113 LYS A O 1
ATOM 875 N N . ASN A 1 114 ? -3.276 -4.510 -17.920 1.00 84.31 114 ASN A N 1
ATOM 876 C CA . ASN A 1 114 ? -4.637 -4.740 -17.435 1.00 84.31 114 ASN A CA 1
ATOM 877 C C . ASN A 1 114 ? -5.056 -6.200 -17.673 1.00 84.31 114 ASN A C 1
ATOM 879 O O . ASN A 1 114 ? -4.316 -6.962 -18.285 1.00 84.31 114 ASN A O 1
ATOM 883 N N . LEU A 1 115 ? -6.248 -6.587 -17.211 1.00 82.12 115 LEU A N 1
ATOM 884 C CA . LEU A 1 115 ? -6.724 -7.972 -17.311 1.00 82.12 115 LEU A CA 1
ATOM 885 C C . LEU A 1 115 ? -6.908 -8.455 -18.759 1.00 82.12 115 LEU A C 1
ATOM 887 O O . LEU A 1 115 ? -6.730 -9.633 -19.047 1.00 82.12 115 LEU A O 1
ATOM 891 N N . SER A 1 116 ? -7.240 -7.542 -19.671 1.00 78.75 116 SER A N 1
ATOM 892 C CA . SER A 1 116 ? -7.415 -7.823 -21.102 1.00 78.75 116 SER A CA 1
ATOM 893 C C . SER A 1 116 ? -6.118 -7.741 -21.916 1.00 78.75 116 SER A C 1
ATOM 895 O O . SER A 1 116 ? -6.104 -8.084 -23.094 1.00 78.75 116 SER A O 1
ATOM 897 N N . ASN A 1 117 ? -5.029 -7.234 -21.332 1.00 74.94 117 ASN A N 1
ATOM 898 C CA . ASN A 1 117 ? -3.812 -6.893 -22.053 1.00 74.94 117 ASN A CA 1
ATOM 899 C C . ASN A 1 117 ? -2.565 -7.266 -21.243 1.00 74.94 117 ASN A C 1
ATOM 901 O O . ASN A 1 117 ? -2.175 -6.565 -20.304 1.00 74.94 117 ASN A O 1
ATOM 905 N N . ARG A 1 118 ? -1.902 -8.331 -21.704 1.00 77.12 118 ARG A N 1
ATOM 906 C CA . ARG A 1 118 ? -0.651 -8.872 -21.153 1.00 77.12 118 ARG A CA 1
ATOM 907 C C . ARG A 1 118 ? 0.599 -8.060 -21.511 1.00 77.12 118 ARG A C 1
ATOM 909 O O . ARG A 1 118 ? 1.711 -8.490 -21.223 1.00 77.12 118 ARG A O 1
ATOM 916 N N . VAL A 1 119 ? 0.453 -6.899 -22.154 1.00 82.12 119 VAL A N 1
ATOM 917 C CA . VAL A 1 119 ? 1.573 -5.974 -22.363 1.00 82.12 119 VAL A CA 1
ATOM 918 C C . VAL A 1 119 ? 2.176 -5.618 -21.007 1.00 82.12 119 VAL A C 1
ATOM 920 O O . VAL A 1 119 ? 1.459 -5.191 -20.096 1.00 82.12 119 VAL A O 1
ATOM 923 N N . LYS A 1 120 ? 3.501 -5.778 -20.910 1.00 86.12 120 LYS A N 1
ATOM 924 C CA . LYS A 1 120 ? 4.272 -5.478 -19.704 1.00 86.12 120 LYS A CA 1
ATOM 925 C C . LYS A 1 120 ? 4.091 -4.020 -19.272 1.00 86.12 120 LYS A C 1
ATOM 927 O O . LYS A 1 120 ? 3.962 -3.112 -20.103 1.00 86.12 120 LYS A O 1
ATOM 932 N N . LEU A 1 121 ? 4.098 -3.785 -17.963 1.00 88.50 121 LEU A N 1
ATOM 933 C CA . LEU A 1 121 ? 4.111 -2.442 -17.391 1.00 88.50 121 LEU A CA 1
ATOM 934 C C . LEU A 1 121 ? 5.333 -1.663 -17.892 1.00 88.50 121 LEU A C 1
ATOM 936 O O . LEU A 1 121 ? 6.463 -2.139 -17.851 1.00 88.50 121 LEU A O 1
ATOM 940 N N . LYS A 1 122 ? 5.100 -0.435 -18.360 1.00 90.25 122 LYS A N 1
ATOM 941 C CA . LYS A 1 122 ? 6.179 0.489 -18.727 1.00 90.25 122 LYS A CA 1
ATOM 942 C C . LYS A 1 122 ? 6.783 1.097 -17.462 1.00 90.25 122 LYS A C 1
ATOM 944 O O . LYS A 1 122 ? 6.025 1.459 -16.564 1.00 90.25 122 LYS A O 1
ATOM 949 N N . LYS A 1 123 ? 8.096 1.341 -17.449 1.00 92.31 123 LYS A N 1
ATOM 950 C CA . LYS A 1 123 ? 8.824 1.960 -16.323 1.00 92.31 123 LYS A CA 1
ATOM 951 C C . LYS A 1 123 ? 8.140 3.201 -15.728 1.00 92.31 123 LYS A C 1
ATOM 953 O O . LYS A 1 123 ? 7.849 3.246 -14.534 1.00 92.31 123 LYS A O 1
ATOM 958 N N . ARG A 1 124 ? 7.717 4.138 -16.586 1.00 92.00 124 ARG A N 1
ATOM 959 C CA . ARG A 1 124 ? 6.969 5.343 -16.191 1.00 92.00 124 ARG A CA 1
ATOM 960 C C . ARG A 1 124 ? 5.678 5.036 -15.428 1.00 92.00 124 ARG A C 1
ATOM 962 O O . ARG A 1 124 ? 5.351 5.731 -14.475 1.00 92.00 124 ARG A O 1
ATOM 969 N N . VAL A 1 125 ? 4.947 3.993 -15.829 1.00 92.19 125 VAL A N 1
ATOM 970 C CA . VAL A 1 125 ? 3.687 3.594 -15.179 1.00 92.19 125 VAL A CA 1
ATOM 971 C C . VAL A 1 125 ? 3.946 3.093 -13.761 1.00 92.19 125 VAL A C 1
ATOM 973 O O . VAL A 1 125 ? 3.185 3.437 -12.861 1.00 92.19 125 VAL A O 1
ATOM 976 N N . ILE A 1 126 ? 5.024 2.336 -13.551 1.00 94.00 126 ILE A N 1
ATOM 977 C CA . ILE A 1 126 ? 5.399 1.809 -12.231 1.00 94.00 126 ILE A CA 1
ATOM 978 C C . ILE A 1 126 ? 5.744 2.970 -11.285 1.00 94.00 126 ILE A C 1
ATOM 980 O O . ILE A 1 126 ? 5.238 3.028 -10.166 1.00 94.00 126 ILE A O 1
ATOM 984 N N . VAL A 1 127 ? 6.510 3.962 -11.752 1.00 92.81 127 VAL A N 1
ATOM 985 C CA . VAL A 1 127 ? 6.796 5.177 -10.964 1.00 92.81 127 VAL A CA 1
ATOM 986 C C . VAL A 1 127 ? 5.521 5.973 -10.670 1.00 92.81 127 VAL A C 1
ATOM 988 O O . VAL A 1 127 ? 5.333 6.453 -9.551 1.00 92.81 127 VAL A O 1
ATOM 991 N N . THR A 1 128 ? 4.617 6.122 -11.645 1.00 94.06 128 THR A N 1
ATOM 992 C CA . THR A 1 128 ? 3.327 6.795 -11.423 1.00 94.06 128 THR A CA 1
ATOM 993 C C . THR A 1 128 ? 2.502 6.083 -10.353 1.00 94.06 128 THR A C 1
ATOM 995 O O . THR A 1 128 ? 1.985 6.753 -9.464 1.00 94.06 128 THR A O 1
ATOM 998 N N . MET A 1 129 ? 2.419 4.749 -10.395 1.00 95.00 129 MET A N 1
ATOM 999 C CA . MET A 1 129 ? 1.736 3.949 -9.374 1.00 95.00 129 MET A CA 1
ATOM 1000 C C . MET A 1 129 ? 2.295 4.221 -7.976 1.00 95.00 129 MET A C 1
ATOM 1002 O O . MET A 1 129 ? 1.523 4.498 -7.064 1.00 95.00 129 MET A O 1
ATOM 1006 N N . ALA A 1 130 ? 3.620 4.224 -7.819 1.00 95.44 130 ALA A N 1
ATOM 1007 C CA . ALA A 1 130 ? 4.253 4.505 -6.534 1.00 95.44 130 ALA A CA 1
ATOM 1008 C C . ALA A 1 130 ? 3.971 5.927 -6.021 1.00 95.44 130 ALA A C 1
ATOM 1010 O O . ALA A 1 130 ? 3.649 6.121 -4.849 1.00 95.44 130 ALA A O 1
ATOM 1011 N N . LYS A 1 131 ? 4.042 6.935 -6.900 1.00 92.25 131 LYS A N 1
ATOM 1012 C CA . LYS A 1 131 ? 3.734 8.329 -6.542 1.00 92.25 131 LYS A CA 1
ATOM 1013 C C . LYS A 1 131 ? 2.264 8.522 -6.169 1.00 92.25 131 LYS A C 1
ATOM 1015 O O . LYS A 1 131 ? 1.975 9.292 -5.254 1.00 92.25 131 LYS A O 1
ATOM 1020 N N . GLU A 1 132 ? 1.342 7.833 -6.846 1.00 92.69 132 GLU A N 1
ATOM 1021 C CA . GLU A 1 132 ? -0.068 7.801 -6.444 1.00 92.69 132 GLU A CA 1
ATOM 1022 C C . GLU A 1 132 ? -0.218 7.206 -5.041 1.00 92.69 132 GLU A C 1
ATOM 1024 O O . GLU A 1 132 ? -0.824 7.849 -4.185 1.00 92.69 132 GLU A O 1
ATOM 1029 N N . THR A 1 133 ? 0.380 6.039 -4.781 1.00 96.06 133 THR A N 1
ATOM 1030 C CA . THR A 1 133 ? 0.377 5.402 -3.454 1.00 96.06 133 THR A CA 1
ATOM 1031 C C . THR A 1 133 ? 0.897 6.348 -2.377 1.00 96.06 133 THR A C 1
ATOM 1033 O O . THR A 1 133 ? 0.245 6.542 -1.356 1.00 96.06 133 THR A O 1
ATOM 1036 N N . LEU A 1 134 ? 2.022 7.027 -2.625 1.00 94.12 134 LEU A N 1
ATOM 1037 C CA . LEU A 1 134 ? 2.572 8.004 -1.689 1.00 94.12 134 LEU A CA 1
ATOM 1038 C C . LEU A 1 134 ? 1.604 9.168 -1.432 1.00 94.12 134 LEU A C 1
ATOM 1040 O O . LEU A 1 134 ? 1.428 9.575 -0.285 1.00 94.12 134 LEU A O 1
ATOM 1044 N N . LYS A 1 135 ? 0.980 9.716 -2.484 1.00 93.69 135 LYS A N 1
ATOM 1045 C CA . LYS A 1 135 ? 0.024 10.828 -2.370 1.00 93.69 135 LYS A CA 1
ATOM 1046 C C . LYS A 1 135 ? -1.152 10.454 -1.468 1.00 93.69 135 LYS A C 1
ATOM 1048 O O . LYS A 1 135 ? -1.475 11.210 -0.558 1.00 93.69 135 LYS A O 1
ATOM 1053 N N . PHE A 1 136 ? -1.788 9.314 -1.719 1.00 93.88 136 PHE A N 1
ATOM 1054 C CA . PHE A 1 136 ? -2.949 8.873 -0.944 1.00 93.88 136 PHE A CA 1
ATOM 1055 C C . PHE A 1 136 ? -2.565 8.375 0.450 1.00 93.88 136 PHE A C 1
ATOM 1057 O O . PHE A 1 136 ? -3.252 8.705 1.409 1.00 93.88 136 PHE A O 1
ATOM 1064 N N . GLY A 1 137 ? -1.427 7.696 0.603 1.00 95.25 137 GLY A N 1
ATOM 1065 C CA . GLY A 1 137 ? -0.925 7.311 1.921 1.00 95.25 137 GLY A CA 1
ATOM 1066 C C . GLY A 1 137 ? -0.581 8.514 2.805 1.00 95.25 137 GLY A C 1
ATOM 1067 O O . GLY A 1 137 ? -0.792 8.463 4.007 1.00 95.25 137 GLY A O 1
ATOM 1068 N N . LYS A 1 138 ? -0.137 9.647 2.237 1.00 93.25 138 LYS A N 1
ATOM 1069 C CA . LYS A 1 138 ? 0.015 10.900 3.003 1.00 93.25 138 LYS A CA 1
ATOM 1070 C C . LYS A 1 138 ? -1.319 11.480 3.472 1.00 93.25 138 LYS A C 1
ATOM 1072 O O . LYS A 1 138 ? -1.365 12.034 4.565 1.00 93.25 138 LYS A O 1
ATOM 1077 N N . LYS A 1 139 ? -2.385 11.344 2.674 1.00 93.38 139 LYS A N 1
ATOM 1078 C CA . LYS A 1 139 ? -3.741 11.723 3.101 1.00 93.38 139 LYS A CA 1
ATOM 1079 C C . LYS A 1 139 ? -4.211 10.836 4.254 1.00 93.38 139 LYS A C 1
ATOM 1081 O O . LYS A 1 139 ? -4.582 11.356 5.298 1.00 93.38 139 LYS A O 1
ATOM 1086 N N . ALA A 1 140 ? -4.074 9.518 4.106 1.00 95.56 140 ALA A N 1
ATOM 1087 C CA . ALA A 1 140 ? -4.391 8.564 5.166 1.00 95.56 140 ALA A CA 1
ATOM 1088 C C . ALA A 1 140 ? -3.567 8.830 6.440 1.00 95.56 140 ALA A C 1
ATOM 1090 O O . ALA A 1 140 ? -4.101 8.797 7.541 1.00 95.56 140 ALA A O 1
ATOM 1091 N N . LEU A 1 141 ? -2.284 9.186 6.307 1.00 94.38 141 LEU A N 1
ATOM 1092 C CA . LEU A 1 141 ? -1.440 9.564 7.442 1.00 94.38 141 LEU A CA 1
ATOM 1093 C C . LEU A 1 141 ? -1.967 10.801 8.181 1.00 94.38 141 LEU A C 1
ATOM 1095 O O . LEU A 1 141 ? -1.894 10.839 9.406 1.00 94.38 141 LEU A O 1
ATOM 1099 N N . ALA A 1 142 ? -2.453 11.814 7.458 1.00 91.44 142 ALA A N 1
ATOM 1100 C CA . ALA A 1 142 ? -3.003 13.025 8.065 1.00 91.44 142 ALA A CA 1
ATOM 1101 C C . ALA A 1 142 ? -4.252 12.712 8.904 1.00 91.44 142 ALA A C 1
ATOM 1103 O O . ALA A 1 142 ? -4.339 13.163 10.043 1.00 91.44 142 ALA A O 1
ATOM 1104 N N . ILE A 1 143 ? -5.141 11.865 8.380 1.00 92.75 143 ILE A N 1
ATOM 1105 C CA . ILE A 1 143 ? -6.319 11.351 9.093 1.00 92.75 143 ILE A CA 1
ATOM 1106 C C . ILE A 1 143 ? -5.889 10.567 10.337 1.00 92.75 143 ILE A C 1
ATOM 1108 O O . ILE A 1 143 ? -6.286 10.882 11.456 1.00 92.75 143 ILE A O 1
ATOM 1112 N N . VAL A 1 144 ? -5.011 9.574 10.164 1.00 93.88 144 VAL A N 1
ATOM 1113 C CA . VAL A 1 144 ? -4.580 8.689 11.254 1.00 93.88 144 VAL A CA 1
ATOM 1114 C C . VAL A 1 144 ? -3.936 9.470 12.391 1.00 93.88 144 VAL A C 1
ATOM 1116 O O . VAL A 1 144 ? -4.230 9.189 13.546 1.00 93.88 144 VAL A O 1
ATOM 1119 N N . LYS A 1 145 ? -3.112 10.482 12.107 1.00 91.75 145 LYS A N 1
ATOM 1120 C CA . LYS A 1 145 ? -2.461 11.288 13.152 1.00 91.75 145 LYS A CA 1
ATOM 1121 C C . LYS A 1 145 ? -3.431 12.026 14.076 1.00 91.75 145 LYS A C 1
ATOM 1123 O O . LYS A 1 145 ? -3.043 12.336 15.198 1.00 91.75 145 LYS A O 1
ATOM 1128 N N . ARG A 1 146 ? -4.655 12.298 13.616 1.00 90.38 146 ARG A N 1
ATOM 1129 C CA . ARG A 1 146 ? -5.721 12.933 14.406 1.00 90.38 146 ARG A CA 1
ATOM 1130 C C . ARG A 1 146 ? -6.553 11.915 15.199 1.00 90.38 146 ARG A C 1
ATOM 1132 O O . ARG A 1 146 ? -7.319 12.307 16.067 1.00 90.38 146 ARG A O 1
ATOM 1139 N N . SER A 1 147 ? -6.392 10.619 14.925 1.00 92.81 147 SER A N 1
ATOM 1140 C CA . SER A 1 147 ? -7.189 9.548 15.529 1.00 92.81 147 SER A CA 1
ATOM 1141 C C . SER A 1 147 ? -6.684 9.093 16.900 1.00 92.81 147 SER A C 1
ATOM 1143 O O . SER A 1 147 ? -5.483 9.124 17.190 1.00 92.81 147 SER A O 1
ATOM 1145 N N . ASP A 1 148 ? -7.598 8.547 17.704 1.00 93.19 148 ASP A N 1
ATOM 1146 C CA . ASP A 1 148 ? -7.265 7.870 18.962 1.00 93.19 148 ASP A CA 1
ATOM 1147 C C . ASP A 1 148 ? -6.372 6.654 18.757 1.00 93.19 148 ASP A C 1
ATOM 1149 O O . ASP A 1 148 ? -5.459 6.431 19.549 1.00 93.19 148 ASP A O 1
ATOM 1153 N N . TYR A 1 149 ? -6.552 5.925 17.650 1.00 94.31 149 TYR A N 1
ATOM 1154 C CA . TYR A 1 149 ? -5.678 4.812 17.281 1.00 94.31 149 TYR A CA 1
ATOM 1155 C C . TYR A 1 149 ? -4.208 5.224 17.300 1.00 94.31 149 TYR A C 1
ATOM 1157 O O . TYR A 1 149 ? -3.391 4.568 17.939 1.00 94.31 149 TYR A O 1
ATOM 1165 N N . TYR A 1 150 ? -3.869 6.336 16.645 1.00 92.75 150 TYR A N 1
ATOM 1166 C CA . TYR A 1 150 ? -2.492 6.822 16.602 1.00 92.75 150 TYR A CA 1
ATOM 1167 C C . TYR A 1 150 ? -2.015 7.332 17.957 1.00 92.75 150 TYR A C 1
ATOM 1169 O O . TYR A 1 150 ? -0.910 6.990 18.373 1.00 92.75 150 TYR A O 1
ATOM 1177 N N . ARG A 1 151 ? -2.835 8.119 18.664 1.00 91.75 151 ARG A N 1
ATOM 1178 C CA . ARG A 1 151 ? -2.458 8.678 19.972 1.00 91.75 151 ARG A CA 1
ATOM 1179 C C . ARG A 1 151 ? -2.179 7.576 20.995 1.00 91.75 151 ARG A C 1
ATOM 1181 O O . ARG A 1 151 ? -1.112 7.570 21.607 1.00 91.75 151 ARG A O 1
ATOM 1188 N N . THR A 1 152 ? -3.093 6.618 21.137 1.00 92.06 152 THR A N 1
ATOM 1189 C CA . THR A 1 152 ? -2.948 5.499 22.075 1.00 92.06 152 THR A CA 1
ATOM 1190 C C . THR A 1 152 ? -1.792 4.589 21.681 1.00 92.06 152 THR A C 1
ATOM 1192 O O . THR A 1 152 ? -0.974 4.249 22.539 1.00 92.06 152 THR A O 1
ATOM 1195 N N . TYR A 1 153 ? -1.663 4.250 20.394 1.00 90.88 153 TYR A N 1
ATOM 1196 C CA . TYR A 1 153 ? -0.596 3.364 19.932 1.00 90.88 153 TYR A CA 1
ATOM 1197 C C . TYR A 1 153 ? 0.789 3.990 20.107 1.00 90.88 153 TYR A C 1
ATOM 1199 O O . TYR A 1 153 ? 1.704 3.321 20.573 1.00 90.88 153 TYR A O 1
ATOM 1207 N N . MET A 1 154 ? 0.957 5.285 19.832 1.00 89.06 154 MET A N 1
ATOM 1208 C CA . MET A 1 154 ? 2.244 5.961 20.046 1.00 89.06 154 MET A CA 1
ATOM 1209 C C . MET A 1 154 ? 2.612 6.087 21.531 1.00 89.06 154 MET A C 1
ATOM 1211 O O . MET A 1 154 ? 3.794 6.084 21.862 1.00 89.06 154 MET A O 1
ATOM 1215 N N . ALA A 1 155 ? 1.624 6.180 22.427 1.00 89.12 155 ALA A N 1
ATOM 1216 C CA . ALA A 1 155 ? 1.862 6.281 23.866 1.00 89.12 155 ALA A CA 1
ATOM 1217 C C . ALA A 1 155 ? 2.120 4.923 24.539 1.00 89.12 155 ALA A C 1
ATOM 1219 O O . ALA A 1 155 ? 2.909 4.836 25.476 1.00 89.12 155 ALA A O 1
ATOM 1220 N N . THR A 1 156 ? 1.442 3.866 24.087 1.00 90.31 156 THR A N 1
ATOM 1221 C CA . THR A 1 156 ? 1.377 2.582 24.810 1.00 90.31 156 THR A CA 1
ATOM 1222 C C . THR A 1 156 ? 1.815 1.376 23.984 1.00 90.31 156 THR A C 1
ATOM 1224 O O . THR A 1 156 ? 1.888 0.275 24.519 1.00 90.31 156 THR A O 1
ATOM 1227 N N . SER A 1 157 ? 2.090 1.554 22.687 1.00 88.75 157 SER A N 1
ATOM 1228 C CA . SER A 1 157 ? 2.263 0.458 21.716 1.00 88.75 157 SER A CA 1
ATOM 1229 C C . SER A 1 157 ? 1.084 -0.526 21.696 1.00 88.75 157 SER A C 1
ATOM 1231 O O . SER A 1 157 ? 1.249 -1.703 21.384 1.00 88.75 157 SER A O 1
ATOM 1233 N N . SER A 1 158 ? -0.114 -0.050 22.049 1.00 90.38 158 SER A N 1
ATOM 1234 C CA . SER A 1 158 ? -1.339 -0.845 22.105 1.00 90.38 158 SER A CA 1
ATOM 1235 C C . SER A 1 158 ? -2.519 -0.100 21.482 1.00 90.38 158 SER A C 1
ATOM 1237 O O . SER A 1 158 ? -2.497 1.125 21.337 1.00 90.38 158 SER A O 1
ATOM 1239 N N . PHE A 1 159 ? -3.539 -0.847 21.065 1.00 92.88 159 PHE A N 1
ATOM 1240 C CA . PHE A 1 159 ? -4.769 -0.276 20.521 1.00 92.88 159 PHE A CA 1
ATOM 1241 C C . PHE A 1 159 ? -5.666 0.277 21.639 1.00 92.88 159 PHE A C 1
ATOM 1243 O O . PHE A 1 159 ? -5.558 -0.166 22.786 1.00 92.88 159 PHE A O 1
ATOM 1250 N N . PRO A 1 160 ? -6.576 1.220 21.325 1.00 92.88 160 PRO A N 1
ATOM 1251 C CA . PRO A 1 160 ? -7.634 1.624 22.248 1.00 92.88 160 PRO A CA 1
ATOM 1252 C C . PRO A 1 160 ? -8.396 0.418 22.815 1.00 92.88 160 PRO A C 1
ATOM 1254 O O . PRO A 1 160 ? -8.508 -0.623 22.165 1.00 92.88 160 PRO A O 1
ATOM 1257 N N . SER A 1 161 ? -8.930 0.555 24.032 1.00 91.44 161 SER A N 1
ATOM 1258 C CA . SER A 1 161 ? -9.602 -0.549 24.730 1.00 91.44 161 SER A CA 1
ATOM 1259 C C . SER A 1 161 ? -10.700 -1.185 23.869 1.00 91.44 161 SER A C 1
ATOM 1261 O O . SER A 1 161 ? -11.562 -0.491 23.331 1.00 91.44 161 SER A O 1
ATOM 1263 N N . GLY A 1 162 ? -10.653 -2.513 23.732 1.00 91.56 162 GLY A N 1
ATOM 1264 C CA . GLY A 1 162 ? -11.606 -3.285 22.930 1.00 91.56 162 GLY A CA 1
ATOM 1265 C C . GLY A 1 162 ? -11.421 -3.180 21.413 1.00 91.56 162 GLY A C 1
ATOM 1266 O O . GLY A 1 162 ? -12.269 -3.691 20.687 1.00 91.56 162 GLY A O 1
ATOM 1267 N N . LYS A 1 163 ? -10.349 -2.536 20.931 1.00 95.69 163 LYS A N 1
ATOM 1268 C CA . LYS A 1 163 ? -10.023 -2.420 19.505 1.00 95.69 163 LYS A CA 1
ATOM 1269 C C . LYS A 1 163 ? -8.807 -3.255 19.126 1.00 95.69 163 LYS A C 1
ATOM 1271 O O . LYS A 1 163 ? -7.936 -3.531 19.950 1.00 95.69 163 LYS A O 1
ATOM 1276 N N . ASN A 1 164 ? -8.739 -3.632 17.857 1.00 95.06 164 ASN A N 1
ATOM 1277 C CA . ASN A 1 164 ? -7.634 -4.384 17.277 1.00 95.06 164 ASN A CA 1
ATOM 1278 C C . ASN A 1 164 ? -7.126 -3.740 15.969 1.00 95.06 164 ASN A C 1
ATOM 1280 O O . ASN A 1 164 ? -7.549 -2.655 15.563 1.00 95.06 164 ASN A O 1
ATOM 1284 N N . TYR A 1 165 ? -6.178 -4.408 15.310 1.00 95.75 165 TYR A N 1
ATOM 1285 C CA . TYR A 1 165 ? -5.592 -3.920 14.062 1.00 95.75 165 TYR A CA 1
ATOM 1286 C C . TYR A 1 165 ? -6.576 -3.927 12.876 1.00 95.75 165 TYR A C 1
ATOM 1288 O O . TYR A 1 165 ? -6.481 -3.070 11.998 1.00 95.75 165 TYR A O 1
ATOM 1296 N N . GLU A 1 166 ? -7.537 -4.852 12.842 1.00 95.94 166 GLU A N 1
ATOM 1297 C CA . GLU A 1 166 ? -8.590 -4.870 11.820 1.00 95.94 166 GLU A CA 1
ATOM 1298 C C . GLU A 1 166 ? -9.538 -3.678 11.990 1.00 95.94 166 GLU A C 1
ATOM 1300 O O . GLU A 1 166 ? -9.865 -3.026 10.999 1.00 95.94 166 GLU A O 1
ATOM 1305 N N . ASP A 1 167 ? -9.892 -3.325 13.232 1.00 96.56 167 ASP A N 1
ATOM 1306 C CA . ASP A 1 167 ? -10.672 -2.119 13.537 1.00 96.56 167 ASP A CA 1
ATOM 1307 C C . ASP A 1 167 ? -9.941 -0.850 13.081 1.00 96.56 167 ASP A C 1
ATOM 1309 O O . ASP A 1 167 ? -10.546 0.054 12.503 1.00 96.56 167 ASP A O 1
ATOM 1313 N N . TYR A 1 168 ? -8.621 -0.795 13.289 1.00 96.62 168 TYR A N 1
ATOM 1314 C CA . TYR A 1 168 ? -7.784 0.284 12.767 1.00 96.62 168 TYR A CA 1
ATOM 1315 C C . TYR A 1 168 ? -7.820 0.337 11.233 1.00 96.62 168 TYR A C 1
ATOM 1317 O O . TYR A 1 168 ? -8.041 1.401 10.655 1.00 96.62 168 TYR A O 1
ATOM 1325 N N . CYS A 1 169 ? -7.648 -0.798 10.554 1.00 96.62 169 CYS A N 1
ATOM 1326 C CA . CYS A 1 169 ? -7.713 -0.860 9.093 1.00 96.62 169 CYS A CA 1
ATOM 1327 C C . CYS A 1 169 ? -9.085 -0.413 8.561 1.00 96.62 169 CYS A C 1
ATOM 1329 O O . CYS A 1 169 ? -9.152 0.329 7.578 1.00 96.62 169 CYS A O 1
ATOM 1331 N N . HIS A 1 170 ? -10.169 -0.825 9.225 1.00 95.88 170 HIS A N 1
ATOM 1332 C CA . HIS A 1 170 ? -11.528 -0.395 8.906 1.00 95.88 170 HIS A CA 1
ATOM 1333 C C . HIS A 1 170 ? -11.690 1.117 9.082 1.00 95.88 170 HIS A C 1
ATOM 1335 O O . HIS A 1 170 ? -12.136 1.785 8.152 1.00 95.88 170 HIS A O 1
ATOM 1341 N N . PHE A 1 171 ? -11.245 1.667 10.217 1.00 96.31 171 PHE A N 1
ATOM 1342 C CA . PHE A 1 171 ? -11.254 3.107 10.487 1.00 96.31 171 PHE A CA 1
ATOM 1343 C C . PHE A 1 171 ? -10.554 3.903 9.378 1.00 96.31 171 PHE A C 1
ATOM 1345 O O . PHE A 1 171 ? -11.123 4.846 8.835 1.00 96.31 171 PHE A O 1
ATOM 1352 N N . VAL A 1 172 ? -9.342 3.499 8.976 1.00 96.44 172 VAL A N 1
ATOM 1353 C CA . VAL A 1 172 ? -8.601 4.205 7.916 1.00 96.44 172 VAL A CA 1
ATOM 1354 C C . VAL A 1 172 ? -9.373 4.201 6.597 1.00 96.44 172 VAL A C 1
ATOM 1356 O O . VAL A 1 172 ? -9.362 5.198 5.876 1.00 96.44 172 VAL A O 1
ATOM 1359 N N . ARG A 1 173 ? -10.029 3.087 6.254 1.00 95.81 173 ARG A N 1
ATOM 1360 C CA . ARG A 1 173 ? -10.835 2.986 5.030 1.00 95.81 173 ARG A CA 1
ATOM 1361 C C . ARG A 1 173 ? -12.062 3.883 5.095 1.00 95.81 173 ARG A C 1
ATOM 1363 O O . ARG A 1 173 ? -12.313 4.598 4.132 1.00 95.81 173 ARG A O 1
ATOM 1370 N N . GLU A 1 174 ? -12.777 3.851 6.209 1.00 95.56 174 GLU A N 1
ATOM 1371 C CA . GLU A 1 174 ? -14.000 4.618 6.420 1.00 95.56 174 GLU A CA 1
ATOM 1372 C C . GLU A 1 174 ? -13.738 6.123 6.344 1.00 95.56 174 GLU A C 1
ATOM 1374 O O . GLU A 1 174 ? -14.377 6.829 5.569 1.00 95.56 174 GLU A O 1
ATOM 1379 N N . GLU A 1 175 ? -12.716 6.611 7.042 1.00 95.38 175 GLU A N 1
ATOM 1380 C CA . GLU A 1 175 ? -12.367 8.032 7.018 1.00 95.38 175 GLU A CA 1
ATOM 1381 C C . GLU A 1 175 ? -11.830 8.477 5.651 1.00 95.38 175 GLU A C 1
ATOM 1383 O O . GLU A 1 175 ? -12.128 9.570 5.172 1.00 95.38 175 GLU A O 1
ATOM 1388 N N . MET A 1 176 ? -11.079 7.613 4.957 1.00 95.69 176 MET A N 1
ATOM 1389 C CA . MET A 1 176 ? -10.663 7.883 3.576 1.00 95.69 176 MET A CA 1
ATOM 1390 C C . MET A 1 176 ? -11.836 7.865 2.585 1.00 95.69 176 MET A C 1
ATOM 1392 O O . MET A 1 176 ? -11.734 8.491 1.526 1.00 95.69 176 MET A O 1
ATOM 1396 N N . PHE A 1 177 ? -12.913 7.134 2.885 1.00 94.88 177 PHE A N 1
ATOM 1397 C CA . PHE A 1 177 ? -14.149 7.152 2.110 1.00 94.88 177 PHE A CA 1
ATOM 1398 C C . PHE A 1 177 ? -14.910 8.459 2.345 1.00 94.88 177 PHE A C 1
ATOM 1400 O O . PHE A 1 177 ? -15.176 9.161 1.373 1.00 94.88 177 PHE A O 1
ATOM 1407 N N . LYS A 1 178 ? -15.139 8.844 3.608 1.00 93.00 178 LYS A N 1
ATOM 1408 C CA . LYS A 1 178 ? -15.766 10.127 3.977 1.00 93.00 178 LYS A CA 1
ATOM 1409 C C . LYS A 1 178 ? -15.043 11.308 3.333 1.00 93.00 178 LYS A C 1
ATOM 1411 O O . LYS A 1 178 ? -15.627 12.019 2.527 1.00 93.00 178 LYS A O 1
ATOM 1416 N N . ALA A 1 179 ? -13.721 11.390 3.506 1.00 90.06 179 ALA A N 1
ATOM 1417 C CA . ALA A 1 179 ? -12.906 12.444 2.900 1.00 90.06 179 ALA A CA 1
ATOM 1418 C C . ALA A 1 179 ? -12.970 12.475 1.360 1.00 90.06 179 ALA A C 1
ATOM 1420 O O . ALA A 1 179 ? -12.713 13.506 0.738 1.00 90.06 179 ALA A O 1
ATOM 1421 N N . ARG A 1 180 ? -13.254 11.341 0.704 1.00 88.31 180 ARG A N 1
ATOM 1422 C CA . ARG A 1 180 ? -13.468 11.301 -0.748 1.00 88.31 180 ARG A CA 1
ATOM 1423 C C . ARG A 1 180 ? -14.846 11.852 -1.114 1.00 88.31 180 ARG A C 1
ATOM 1425 O O . ARG A 1 180 ? -14.928 12.584 -2.099 1.00 88.31 180 ARG A O 1
ATOM 1432 N N . GLU A 1 181 ? -15.883 11.474 -0.380 1.00 88.31 181 GLU A N 1
ATOM 1433 C CA . GLU A 1 181 ? -17.246 11.945 -0.625 1.00 88.31 181 GLU A CA 1
ATOM 1434 C C . GLU A 1 181 ? -17.383 13.437 -0.314 1.00 88.31 181 GLU A C 1
ATOM 1436 O O . GLU A 1 181 ? -17.942 14.169 -1.124 1.00 88.31 181 GLU A O 1
ATOM 1441 N N . ASP A 1 182 ? -16.759 13.928 0.756 1.00 83.69 182 ASP A N 1
ATOM 1442 C CA . ASP A 1 182 ? -16.756 15.353 1.106 1.00 83.69 182 ASP A CA 1
ATOM 1443 C C . ASP A 1 182 ? -16.101 16.202 0.012 1.00 83.69 182 ASP A C 1
ATOM 1445 O O . ASP A 1 182 ? -16.658 17.211 -0.419 1.00 83.69 182 ASP A O 1
ATOM 1449 N N . LEU A 1 183 ? -14.968 15.747 -0.537 1.00 79.00 183 LEU A N 1
ATOM 1450 C CA . LEU A 1 183 ? -14.344 16.392 -1.696 1.00 79.00 183 LEU A CA 1
ATOM 1451 C C . LEU A 1 183 ? -15.253 16.366 -2.934 1.00 79.00 183 LEU A C 1
ATOM 1453 O O . LEU A 1 183 ? -15.310 17.341 -3.678 1.00 79.00 183 LEU A O 1
ATOM 1457 N N . ALA A 1 184 ? -15.976 15.268 -3.163 1.00 79.44 184 ALA A N 1
ATOM 1458 C CA . ALA A 1 184 ? -16.905 15.163 -4.284 1.00 79.44 184 ALA A CA 1
ATOM 1459 C C . ALA A 1 184 ? -18.148 16.050 -4.108 1.00 79.44 184 ALA A C 1
ATOM 1461 O O . ALA A 1 184 ? -18.742 16.465 -5.105 1.00 79.44 184 ALA A O 1
ATOM 1462 N N . LYS A 1 185 ? -18.552 16.335 -2.865 1.00 79.75 185 LYS A N 1
ATOM 1463 C CA . LYS A 1 185 ? -19.591 17.318 -2.535 1.00 79.75 185 LYS A CA 1
ATOM 1464 C C . LYS A 1 185 ? -19.070 18.739 -2.740 1.00 79.75 185 LYS A C 1
ATOM 1466 O O . LYS A 1 185 ? -19.737 19.519 -3.407 1.00 79.75 185 LYS A O 1
ATOM 1471 N N . LEU A 1 186 ? -17.855 19.040 -2.278 1.00 72.25 186 LEU A N 1
ATOM 1472 C CA . LEU A 1 186 ? -17.173 20.323 -2.492 1.00 72.25 186 LEU A CA 1
ATOM 1473 C C . LEU A 1 186 ? -17.034 20.687 -3.971 1.00 72.25 186 LEU A C 1
ATOM 1475 O O . LEU A 1 186 ? -17.345 21.811 -4.350 1.00 72.25 186 LEU A O 1
ATOM 1479 N N . ASP A 1 187 ? -16.660 19.729 -4.820 1.00 70.06 187 ASP A N 1
ATOM 1480 C CA . ASP A 1 187 ? -16.582 19.933 -6.274 1.00 70.06 187 ASP A CA 1
ATOM 1481 C C . ASP A 1 187 ? -17.952 20.241 -6.916 1.00 70.06 187 ASP A C 1
ATOM 1483 O O . ASP A 1 187 ? -18.014 20.752 -8.037 1.00 70.06 187 ASP A O 1
ATOM 1487 N N . LYS A 1 188 ? -19.057 19.920 -6.231 1.00 75.19 188 LYS A N 1
ATOM 1488 C CA . LYS A 1 188 ? -20.431 20.229 -6.658 1.00 75.19 188 LYS A CA 1
ATOM 1489 C C . LYS A 1 188 ? -20.976 21.524 -6.040 1.00 75.19 188 LYS A C 1
ATOM 1491 O O . LYS A 1 188 ? -22.016 21.991 -6.504 1.00 75.19 188 LYS A O 1
ATOM 1496 N N . LEU A 1 189 ? -20.321 22.085 -5.019 1.00 68.19 189 LEU A N 1
ATOM 1497 C CA . LEU A 1 189 ? -20.723 23.341 -4.380 1.00 68.19 189 LEU A CA 1
ATOM 1498 C C . LEU A 1 189 ? -20.379 24.546 -5.267 1.00 68.19 189 LEU A C 1
ATOM 1500 O O . LEU A 1 189 ? -19.478 24.508 -6.108 1.00 68.19 189 LEU A O 1
ATOM 1504 N N . ASN A 1 190 ? -21.098 25.650 -5.062 1.00 67.81 190 ASN A N 1
ATOM 1505 C CA . ASN A 1 190 ? -20.740 26.936 -5.658 1.00 67.81 190 ASN A CA 1
ATOM 1506 C C . ASN A 1 190 ? -19.366 27.390 -5.102 1.00 67.81 190 ASN A C 1
ATOM 1508 O O . ASN A 1 190 ? -19.135 27.231 -3.901 1.00 67.81 190 ASN A O 1
ATOM 1512 N N . PRO A 1 191 ? -18.462 27.972 -5.916 1.00 64.75 191 PRO A N 1
ATOM 1513 C CA . PRO A 1 191 ? -17.174 28.520 -5.480 1.00 64.75 191 PRO A CA 1
ATOM 1514 C C . PRO A 1 191 ? -17.167 29.274 -4.137 1.00 64.75 191 PRO A C 1
ATOM 1516 O O . PRO A 1 191 ? -16.245 29.085 -3.348 1.00 64.75 191 PRO A O 1
ATOM 1519 N N . GLU A 1 192 ? -18.199 30.072 -3.843 1.00 65.06 192 GLU A N 1
ATOM 1520 C CA . GLU A 1 192 ? -18.305 30.828 -2.581 1.00 65.06 192 GLU A CA 1
ATOM 1521 C C . GLU A 1 192 ? -18.539 29.944 -1.340 1.00 65.06 192 GLU A C 1
ATOM 1523 O O . GLU A 1 192 ? -18.131 30.300 -0.235 1.00 65.06 192 GLU A O 1
ATOM 1528 N N . GLU A 1 193 ? -19.195 28.792 -1.493 1.00 59.56 193 GLU A N 1
ATOM 1529 C CA . GLU A 1 193 ? -19.423 27.834 -0.403 1.00 59.56 193 GLU A CA 1
ATOM 1530 C C . GLU A 1 193 ? -18.199 26.940 -0.189 1.00 59.56 193 GLU A C 1
ATOM 1532 O O . GLU A 1 193 ? -17.828 26.672 0.955 1.00 59.56 193 GLU A O 1
ATOM 1537 N N . ALA A 1 194 ? -17.515 26.558 -1.272 1.00 58.28 194 ALA A N 1
ATOM 1538 C CA . ALA A 1 194 ? -16.259 25.817 -1.196 1.00 58.28 194 ALA A CA 1
ATOM 1539 C C . ALA A 1 194 ? -15.163 26.615 -0.467 1.00 58.28 194 ALA A C 1
ATOM 1541 O O . ALA A 1 194 ? -14.439 26.062 0.360 1.00 58.28 194 ALA A O 1
ATOM 1542 N N . GLU A 1 195 ? -15.081 27.928 -0.705 1.00 61.00 195 GLU A N 1
ATOM 1543 C CA . GLU A 1 195 ? -14.112 28.809 -0.043 1.00 61.00 195 GLU A CA 1
ATOM 1544 C C . GLU A 1 195 ? -14.359 28.928 1.473 1.00 61.00 195 GLU A C 1
ATOM 1546 O O . GLU A 1 195 ? -13.408 28.931 2.256 1.00 61.00 195 GLU A O 1
ATOM 1551 N N . ARG A 1 196 ? -15.621 28.928 1.927 1.00 64.94 196 ARG A N 1
ATOM 1552 C CA . ARG A 1 196 ? -15.950 28.938 3.368 1.00 64.94 196 ARG A CA 1
ATOM 1553 C C . ARG A 1 196 ? -15.532 27.653 4.078 1.00 64.94 196 ARG A C 1
ATOM 1555 O O . ARG A 1 196 ? -15.036 27.721 5.200 1.00 64.94 196 ARG A O 1
ATOM 1562 N N . VAL A 1 197 ? -15.726 26.497 3.442 1.00 62.44 197 VAL A N 1
ATOM 1563 C CA . VAL A 1 197 ? -15.333 25.196 4.009 1.00 62.44 197 VAL A CA 1
ATOM 1564 C C . VAL A 1 197 ? -13.810 25.086 4.089 1.00 62.44 197 VAL A C 1
ATOM 1566 O O . VAL A 1 197 ? -13.283 24.740 5.143 1.00 62.44 197 VAL A O 1
ATOM 1569 N N . ILE A 1 198 ? -13.100 25.474 3.024 1.00 62.66 198 ILE A N 1
ATOM 1570 C CA . ILE A 1 198 ? -11.630 25.461 2.986 1.00 62.66 198 ILE A CA 1
ATOM 1571 C C . ILE A 1 198 ? -11.038 26.387 4.057 1.00 62.66 198 ILE A C 1
ATOM 1573 O O . ILE A 1 198 ? -10.098 25.995 4.745 1.00 62.66 198 ILE A O 1
ATOM 1577 N N . ASN A 1 199 ? -11.589 27.593 4.232 1.00 60.44 199 ASN A N 1
ATOM 1578 C CA . ASN A 1 199 ? -11.094 28.536 5.239 1.00 60.44 199 ASN A CA 1
ATOM 1579 C C . ASN A 1 199 ? -11.307 28.019 6.670 1.00 60.44 199 ASN A C 1
ATOM 1581 O O . ASN A 1 199 ? -10.405 28.131 7.494 1.00 60.44 199 ASN A O 1
ATOM 1585 N N . ARG A 1 200 ? -12.441 27.363 6.947 1.00 64.00 200 ARG A N 1
ATOM 1586 C CA . ARG A 1 200 ? -12.713 26.742 8.253 1.00 64.00 200 ARG A CA 1
ATOM 1587 C C . ARG A 1 200 ? -11.760 25.579 8.557 1.00 64.00 200 ARG A C 1
ATOM 1589 O O . ARG A 1 200 ? -11.297 25.440 9.685 1.00 64.00 200 ARG A O 1
ATOM 1596 N N . GLU A 1 201 ? -11.455 24.746 7.563 1.00 54.16 201 GLU A N 1
ATOM 1597 C CA . GLU A 1 201 ? -10.488 23.652 7.722 1.00 54.16 201 GLU A CA 1
ATOM 1598 C C . GLU A 1 201 ? -9.052 24.165 7.894 1.00 54.16 201 GLU A C 1
ATOM 1600 O O . GLU A 1 201 ? -8.287 23.595 8.669 1.00 54.16 201 GLU A O 1
ATOM 1605 N N . ALA A 1 202 ? -8.690 25.255 7.210 1.00 46.81 202 ALA A N 1
ATOM 1606 C CA . ALA A 1 202 ? -7.382 25.887 7.345 1.00 46.81 202 ALA A CA 1
ATOM 1607 C C . ALA A 1 202 ? -7.187 26.528 8.730 1.00 46.81 202 ALA A C 1
ATOM 1609 O O . ALA A 1 202 ? -6.113 26.388 9.311 1.00 46.81 202 ALA A O 1
ATOM 1610 N N . GLU A 1 203 ? -8.222 27.166 9.288 1.00 50.34 203 GLU A N 1
ATOM 1611 C CA . GLU A 1 203 ? -8.199 27.732 10.645 1.00 50.34 203 GLU A CA 1
ATOM 1612 C C . GLU A 1 203 ? -7.949 26.645 11.707 1.00 50.34 203 GLU A C 1
ATOM 1614 O O . GLU A 1 203 ? -7.119 26.840 12.599 1.00 50.34 203 GLU A O 1
ATOM 1619 N N . ALA A 1 204 ? -8.538 25.455 11.533 1.00 48.75 204 ALA A N 1
ATOM 1620 C CA . ALA A 1 204 ? -8.312 24.290 12.392 1.00 48.75 204 ALA A CA 1
ATOM 1621 C C . ALA A 1 204 ? -6.895 23.678 12.281 1.00 48.75 204 ALA A C 1
ATOM 1623 O O . ALA A 1 204 ? -6.476 22.932 13.166 1.00 48.75 204 ALA A O 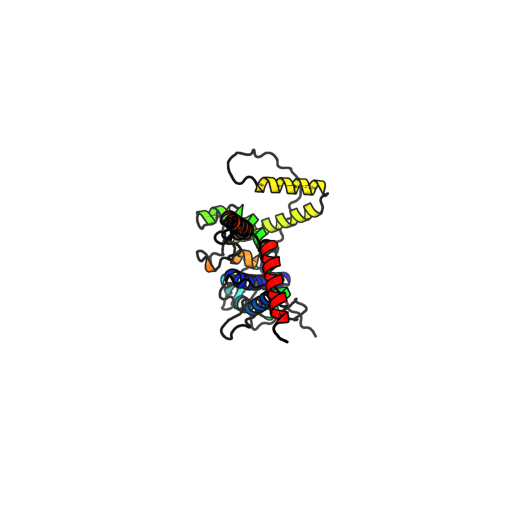1
ATOM 1624 N N . GLU A 1 205 ? -6.132 23.971 11.219 1.00 42.41 205 GLU A N 1
ATOM 1625 C CA . GLU A 1 205 ? -4.735 23.525 11.081 1.00 42.41 205 GLU A CA 1
ATOM 1626 C C . GLU A 1 205 ? -3.720 24.485 11.725 1.00 42.41 205 GLU A C 1
ATOM 1628 O O . GLU A 1 205 ? -2.575 24.087 11.964 1.00 42.41 205 GLU A O 1
ATOM 1633 N N . THR A 1 206 ? -4.121 25.723 12.036 1.00 40.78 206 THR A N 1
ATOM 1634 C CA . THR A 1 206 ? -3.255 26.751 12.646 1.00 40.78 206 THR A CA 1
ATOM 1635 C C . THR A 1 206 ? -3.251 26.757 14.175 1.00 40.78 206 THR A C 1
ATOM 1637 O O . THR A 1 206 ? -2.266 27.203 14.760 1.00 40.78 206 THR A O 1
ATOM 1640 N N . GLU A 1 207 ? -4.274 26.219 14.841 1.00 38.44 207 GLU A N 1
ATOM 1641 C CA . GLU A 1 207 ? -4.332 26.144 16.310 1.00 38.44 207 GLU A CA 1
ATOM 1642 C C . GLU A 1 207 ? -3.809 24.803 16.835 1.00 38.44 207 GLU A C 1
ATOM 1644 O O . GLU A 1 207 ? -4.501 23.985 17.435 1.00 38.44 207 GLU A O 1
ATOM 1649 N N . GLY A 1 208 ? -2.520 24.577 16.605 1.00 43.62 208 GLY A N 1
ATOM 1650 C CA . GLY A 1 208 ? -1.739 23.615 17.366 1.00 43.62 208 GLY A CA 1
ATOM 1651 C C . GLY A 1 208 ? -0.967 24.333 18.462 1.00 43.62 208 GLY A C 1
ATOM 1652 O O . GLY A 1 208 ? 0.217 24.554 18.257 1.00 43.62 208 GLY A O 1
ATOM 1653 N N . GLU A 1 209 ? -1.636 24.715 19.559 1.00 40.34 209 GLU A N 1
ATOM 1654 C CA . GLU A 1 209 ? -1.106 24.835 20.936 1.00 40.34 209 GLU A CA 1
ATOM 1655 C C . GLU A 1 209 ? -2.020 25.707 21.824 1.00 40.34 209 GLU A C 1
ATOM 1657 O O . GLU A 1 209 ? -2.004 26.930 21.740 1.00 40.34 209 GLU A O 1
ATOM 1662 N N . GLY A 1 210 ? -2.738 25.060 22.754 1.00 30.08 210 GLY A N 1
ATOM 1663 C CA . GLY A 1 210 ? -3.111 25.651 24.047 1.00 30.08 210 GLY A CA 1
ATOM 1664 C C . GLY A 1 210 ? -4.581 26.020 24.268 1.00 30.08 210 GLY A C 1
ATOM 1665 O O . GLY A 1 210 ? -4.948 27.141 23.966 1.00 30.08 210 GLY A O 1
ATOM 1666 N N . ALA A 1 211 ? -5.314 25.116 24.949 1.00 40.00 211 ALA A N 1
ATOM 1667 C CA . ALA A 1 211 ? -6.624 25.286 25.616 1.00 40.00 211 ALA A CA 1
ATOM 1668 C C . ALA A 1 211 ? -7.754 25.840 24.714 1.00 40.00 211 ALA A C 1
ATOM 1670 O O . ALA A 1 211 ? -7.566 26.731 23.912 1.00 40.00 211 ALA A O 1
ATOM 1671 N N . TYR A 1 212 ? -8.959 25.292 24.699 1.00 33.97 212 TYR A N 1
ATOM 1672 C CA . TYR A 1 212 ? -9.996 25.465 25.709 1.00 33.97 212 TYR A CA 1
ATOM 1673 C C . TYR A 1 212 ? -11.166 24.551 25.336 1.00 33.97 212 TYR A C 1
ATOM 1675 O O . TYR A 1 212 ? -11.338 24.194 24.171 1.00 33.97 212 TYR A O 1
ATOM 1683 N N . ASP A 1 213 ? -11.968 24.212 26.342 1.00 43.47 213 ASP A N 1
ATOM 1684 C CA . ASP A 1 213 ? -13.341 23.744 26.191 1.00 43.47 213 ASP A CA 1
ATOM 1685 C C . ASP A 1 213 ? -14.067 24.522 25.083 1.00 43.47 213 ASP A C 1
ATOM 1687 O O . ASP A 1 213 ? -14.264 25.735 25.194 1.00 43.47 213 ASP A O 1
ATOM 1691 N N . VAL A 1 214 ? -14.471 23.824 24.022 1.00 37.22 214 VAL A N 1
ATOM 1692 C CA . VAL A 1 214 ? -15.439 24.340 23.055 1.00 37.22 214 VAL A CA 1
ATOM 1693 C C . VAL A 1 214 ? -16.698 23.503 23.191 1.00 37.22 214 VAL A C 1
ATOM 1695 O O . VAL A 1 214 ? -16.692 22.290 23.000 1.00 37.22 214 VAL A O 1
ATOM 1698 N N . ASP A 1 215 ? -17.735 24.222 23.594 1.00 30.00 215 ASP A N 1
ATOM 1699 C CA . ASP A 1 215 ? -19.129 23.842 23.742 1.00 30.00 215 ASP A CA 1
ATOM 1700 C C . ASP A 1 215 ? -19.653 23.019 22.552 1.00 30.00 215 ASP A C 1
ATOM 1702 O O . ASP A 1 215 ? -19.440 23.353 21.383 1.00 30.00 215 ASP A O 1
ATOM 1706 N N . ASP A 1 216 ? -20.370 21.952 22.889 1.00 43.31 216 ASP A N 1
ATOM 1707 C CA . ASP A 1 216 ? -20.853 20.851 22.048 1.00 43.31 216 ASP A CA 1
ATOM 1708 C C . ASP A 1 216 ? -22.093 21.260 21.216 1.00 43.31 216 ASP A C 1
ATOM 1710 O O . ASP A 1 216 ? -23.088 20.545 21.122 1.00 43.31 216 ASP A O 1
ATOM 1714 N N . SER A 1 217 ? -22.101 22.474 20.657 1.00 42.94 217 SER A N 1
ATOM 1715 C CA . SER A 1 217 ? -23.313 23.087 20.098 1.00 42.94 217 SER A CA 1
ATOM 1716 C C . SER A 1 217 ? -23.047 23.865 18.808 1.00 42.94 217 SER A C 1
ATOM 1718 O O . SER A 1 217 ? -23.228 25.083 18.736 1.00 42.94 217 SER A O 1
ATOM 1720 N N . ALA A 1 218 ? -22.688 23.149 17.745 1.00 37.00 218 ALA A N 1
ATOM 1721 C CA . ALA A 1 218 ? -23.019 23.557 16.380 1.00 37.00 218 ALA A CA 1
ATOM 1722 C C . ALA A 1 218 ? -22.978 22.352 15.429 1.00 37.00 218 ALA A C 1
ATOM 1724 O O . ALA A 1 218 ? -22.287 22.376 14.408 1.00 37.00 218 ALA A O 1
ATOM 1725 N N . GLU A 1 219 ? -23.743 21.300 15.739 1.00 39.78 219 GLU A N 1
ATOM 1726 C CA . GLU A 1 219 ? -24.179 20.360 14.708 1.00 39.78 219 GLU A CA 1
ATOM 1727 C C . GLU A 1 219 ? -25.046 21.140 13.714 1.00 39.78 219 GLU A C 1
ATOM 1729 O O . GLU A 1 219 ? -26.246 21.355 13.901 1.00 39.78 219 GLU A O 1
ATOM 1734 N N . ALA A 1 220 ? -24.427 21.609 12.632 1.00 37.88 220 ALA A N 1
ATOM 1735 C CA . ALA A 1 220 ? -25.165 21.864 11.414 1.00 37.88 220 ALA A CA 1
ATOM 1736 C C . ALA A 1 220 ? -25.713 20.503 10.969 1.00 37.88 220 ALA A C 1
ATOM 1738 O O . ALA A 1 220 ? -25.018 19.746 10.297 1.00 37.88 220 ALA A O 1
ATOM 1739 N N . HIS A 1 221 ? -26.936 20.177 11.399 1.00 35.50 221 HIS A N 1
ATOM 1740 C CA . HIS A 1 221 ? -27.712 19.050 10.896 1.00 35.50 221 HIS A CA 1
ATOM 1741 C C . HIS A 1 221 ? -27.989 19.266 9.403 1.00 35.50 221 HIS A C 1
ATOM 1743 O O . HIS A 1 221 ? -29.074 19.675 8.987 1.00 35.50 221 HIS A O 1
ATOM 1749 N N . ILE A 1 222 ? -26.985 18.990 8.579 1.00 43.44 222 ILE A N 1
ATOM 1750 C CA . ILE A 1 222 ? -27.199 18.585 7.205 1.00 43.44 222 ILE A CA 1
ATOM 1751 C C . ILE A 1 222 ? -27.723 17.160 7.324 1.00 43.44 222 ILE A C 1
ATOM 1753 O O . ILE A 1 222 ? -26.994 16.228 7.647 1.00 43.44 222 ILE A O 1
ATOM 1757 N N . ASN A 1 223 ? -29.035 17.028 7.170 1.00 41.50 223 ASN A N 1
ATOM 1758 C CA . ASN A 1 223 ? -29.746 15.761 7.201 1.00 41.50 223 ASN A CA 1
ATOM 1759 C C . ASN A 1 223 ? -29.437 15.014 5.888 1.00 41.50 223 ASN A C 1
ATOM 1761 O O . ASN A 1 223 ? -30.249 14.984 4.967 1.00 41.50 223 ASN A O 1
ATOM 1765 N N . GLU A 1 224 ? -28.210 14.517 5.758 1.00 50.75 224 GLU A N 1
ATOM 1766 C CA . GLU A 1 224 ? -27.755 13.689 4.648 1.00 50.75 224 GLU A CA 1
ATOM 1767 C C . GLU A 1 224 ? -27.694 12.248 5.144 1.00 50.75 224 GLU A C 1
ATOM 1769 O O . GLU A 1 224 ? -27.017 11.952 6.124 1.00 50.75 224 GLU A O 1
ATOM 1774 N N . GLU A 1 225 ? -28.428 11.350 4.485 1.00 51.91 225 GLU A N 1
ATOM 1775 C CA . GLU A 1 225 ? -28.240 9.913 4.663 1.00 51.91 225 GLU A CA 1
ATOM 1776 C C . GLU A 1 225 ? -26.755 9.614 4.424 1.00 51.91 225 GLU A C 1
ATOM 1778 O O . GLU A 1 225 ? -26.285 9.699 3.288 1.00 51.91 225 GLU A O 1
ATOM 1783 N N . GLU A 1 226 ? -25.996 9.342 5.491 1.00 58.91 226 GLU A N 1
ATOM 1784 C CA . GLU A 1 226 ? -24.584 8.993 5.376 1.00 58.91 226 GLU A CA 1
ATOM 1785 C C . GLU A 1 226 ? -24.469 7.794 4.434 1.00 58.91 226 GLU A C 1
ATOM 1787 O O . GLU A 1 226 ? -24.924 6.686 4.740 1.00 58.91 226 GLU A O 1
ATOM 1792 N N . GLU A 1 227 ? -23.903 8.022 3.247 1.00 72.75 227 GLU A N 1
ATOM 1793 C CA . GLU A 1 227 ? -23.711 6.959 2.275 1.00 72.75 227 GLU A CA 1
ATOM 1794 C C . GLU A 1 227 ? -22.780 5.922 2.909 1.00 72.75 227 GLU A C 1
ATOM 1796 O O . GLU A 1 227 ? -21.607 6.178 3.186 1.00 72.75 227 GLU A O 1
ATOM 1801 N N . LYS A 1 228 ? -23.325 4.743 3.215 1.00 86.25 228 LYS A N 1
ATOM 1802 C CA . LYS A 1 228 ? -22.574 3.693 3.898 1.00 86.25 228 LYS A CA 1
ATOM 1803 C C . LYS A 1 228 ? -21.417 3.230 3.010 1.00 86.25 228 LYS A C 1
ATOM 1805 O O . LYS A 1 228 ? -21.640 2.806 1.875 1.00 86.25 228 LYS A O 1
ATOM 1810 N N . MET A 1 229 ? -20.193 3.235 3.550 1.00 92.31 229 MET A N 1
ATOM 1811 C CA . MET A 1 229 ? -19.005 2.746 2.843 1.00 92.31 229 MET A CA 1
ATOM 1812 C C . MET A 1 229 ? -19.238 1.313 2.317 1.00 92.31 229 MET A C 1
ATOM 1814 O O . MET A 1 229 ? -19.565 0.423 3.107 1.00 92.31 229 MET A O 1
ATOM 1818 N N . PRO A 1 230 ? -19.023 1.045 1.015 1.00 90.81 230 PRO A N 1
ATOM 1819 C CA . PRO A 1 230 ? -19.091 -0.311 0.480 1.00 90.81 230 PRO A CA 1
ATOM 1820 C C . PRO A 1 230 ? -18.059 -1.243 1.130 1.00 90.81 230 PRO A C 1
ATOM 1822 O O . PRO A 1 230 ? -16.890 -0.877 1.267 1.00 90.81 230 PRO A O 1
ATOM 1825 N N . ASP A 1 231 ? -18.437 -2.493 1.419 1.00 87.00 231 ASP A N 1
ATOM 1826 C CA . ASP A 1 231 ? -17.559 -3.477 2.084 1.00 87.00 231 ASP A CA 1
ATOM 1827 C C . ASP A 1 231 ? -16.233 -3.722 1.343 1.00 87.00 231 ASP A C 1
ATOM 1829 O O . ASP A 1 231 ? -15.217 -4.060 1.953 1.00 87.00 231 ASP A O 1
ATOM 1833 N N . ASN A 1 232 ? -16.221 -3.520 0.022 1.00 87.62 232 ASN A N 1
ATOM 1834 C CA . ASN A 1 232 ? -15.054 -3.689 -0.842 1.00 87.62 232 ASN A CA 1
ATOM 1835 C C . ASN A 1 232 ? -14.306 -2.392 -1.173 1.00 87.62 232 ASN A C 1
ATOM 1837 O O . ASN A 1 232 ? -13.412 -2.392 -2.027 1.00 87.62 232 ASN A O 1
ATOM 1841 N N . PHE A 1 233 ? -14.658 -1.282 -0.526 1.00 92.06 233 PHE A N 1
ATOM 1842 C CA . PHE A 1 233 ? -13.994 -0.010 -0.755 1.00 92.06 233 PHE A CA 1
ATOM 1843 C C . PHE A 1 233 ? -12.523 -0.071 -0.332 1.00 92.06 233 PHE A C 1
ATOM 1845 O O . PHE A 1 233 ? -12.207 -0.383 0.813 1.00 92.06 233 PHE A O 1
ATOM 1852 N N . THR A 1 234 ? -11.619 0.300 -1.234 1.00 92.50 234 THR A N 1
ATOM 1853 C CA . THR A 1 234 ? -10.212 0.565 -0.919 1.00 92.50 234 THR A CA 1
ATOM 1854 C C . THR A 1 234 ? -9.772 1.845 -1.622 1.00 92.50 234 THR A C 1
ATOM 1856 O O . THR A 1 234 ? -10.209 2.144 -2.739 1.00 92.50 234 THR A O 1
ATOM 1859 N N . PHE A 1 235 ? -8.899 2.621 -0.981 1.00 94.19 235 PHE A N 1
ATOM 1860 C CA . PHE A 1 235 ? -8.237 3.750 -1.631 1.00 94.19 235 PHE A CA 1
ATOM 1861 C C . PHE A 1 235 ? -6.929 3.297 -2.291 1.00 94.19 235 PHE A C 1
ATOM 1863 O O . PHE A 1 235 ? -6.351 2.268 -1.945 1.00 94.19 235 PHE A O 1
ATOM 1870 N N . LYS A 1 236 ? -6.439 4.080 -3.258 1.00 94.75 236 LYS A N 1
ATOM 1871 C CA . LYS A 1 236 ? -5.176 3.780 -3.946 1.00 94.75 236 LYS A CA 1
ATOM 1872 C C . LYS A 1 236 ? -4.021 3.791 -2.945 1.00 94.75 236 LYS A C 1
ATOM 1874 O O . LYS A 1 236 ? -3.762 4.829 -2.348 1.00 94.75 236 LYS A O 1
ATOM 1879 N N . GLY A 1 237 ? -3.284 2.695 -2.827 1.00 96.31 237 GLY A N 1
ATOM 1880 C CA . GLY A 1 237 ? -2.181 2.598 -1.875 1.00 96.31 237 GLY A CA 1
ATOM 1881 C C . GLY A 1 237 ? -2.580 2.131 -0.476 1.00 96.31 237 GLY A C 1
ATOM 1882 O O . GLY A 1 237 ? -1.734 2.168 0.415 1.00 96.31 237 GLY A O 1
ATOM 1883 N N . TYR A 1 238 ? -3.828 1.700 -0.280 1.00 97.69 238 TYR A N 1
ATOM 1884 C CA . TYR A 1 238 ? -4.310 1.115 0.967 1.00 97.69 238 TYR A CA 1
ATOM 1885 C C . TYR A 1 238 ? -3.390 0.005 1.479 1.00 97.69 238 TYR A C 1
ATOM 1887 O O . TYR A 1 238 ? -2.921 0.106 2.608 1.00 97.69 238 TYR A O 1
ATOM 1895 N N . ILE A 1 239 ? -3.061 -0.995 0.649 1.00 97.81 239 ILE A N 1
ATOM 1896 C CA . ILE A 1 239 ? -2.276 -2.160 1.101 1.00 97.81 239 ILE A CA 1
ATOM 1897 C C . ILE A 1 239 ? -0.891 -1.718 1.587 1.00 97.81 239 ILE A C 1
ATOM 1899 O O . ILE A 1 239 ? -0.439 -2.131 2.649 1.00 97.81 239 ILE A O 1
ATOM 1903 N N . ALA A 1 240 ? -0.228 -0.836 0.836 1.00 97.25 240 ALA A N 1
ATOM 1904 C CA . ALA A 1 240 ? 1.074 -0.303 1.230 1.00 97.25 240 ALA A CA 1
ATOM 1905 C C . ALA A 1 240 ? 1.001 0.513 2.529 1.00 97.25 240 ALA A C 1
ATOM 1907 O O . ALA A 1 240 ? 1.903 0.427 3.359 1.00 97.25 240 ALA A O 1
ATOM 1908 N N . PHE A 1 241 ? -0.063 1.304 2.700 1.00 97.12 241 PHE A N 1
ATOM 1909 C CA . PHE A 1 241 ? -0.248 2.120 3.892 1.00 97.12 241 PHE A CA 1
ATOM 1910 C C . PHE A 1 241 ? -0.489 1.269 5.137 1.00 97.12 241 PHE A C 1
ATOM 1912 O O . PHE A 1 241 ? 0.102 1.556 6.165 1.00 97.12 241 PHE A O 1
ATOM 1919 N N . VAL A 1 242 ? -1.311 0.222 5.070 1.00 96.06 242 VAL A N 1
ATOM 1920 C CA . VAL A 1 242 ? -1.540 -0.621 6.253 1.00 96.06 242 VAL A CA 1
ATOM 1921 C C . VAL A 1 242 ? -0.310 -1.464 6.591 1.00 96.06 242 VAL A C 1
ATOM 1923 O O . VAL A 1 242 ? 0.050 -1.551 7.759 1.00 96.06 242 VAL A O 1
ATOM 1926 N N . LEU A 1 243 ? 0.402 -2.004 5.594 1.00 95.75 243 LEU A N 1
ATOM 1927 C CA . LEU A 1 243 ? 1.602 -2.815 5.837 1.00 95.75 243 LEU A CA 1
ATOM 1928 C C . LEU A 1 243 ? 2.765 -2.010 6.430 1.00 95.75 243 LEU A C 1
ATOM 1930 O O . LEU A 1 243 ? 3.461 -2.509 7.309 1.00 95.75 243 LEU A O 1
ATOM 1934 N N . TRP A 1 244 ? 2.995 -0.790 5.942 1.00 95.00 244 TRP A N 1
ATOM 1935 C CA . TRP A 1 244 ? 4.222 -0.031 6.231 1.00 95.00 244 TRP A CA 1
ATOM 1936 C C . TRP A 1 244 ? 3.950 1.382 6.756 1.00 95.00 244 TRP A C 1
ATOM 1938 O O . TRP A 1 244 ? 4.809 2.264 6.685 1.00 95.00 244 TRP A O 1
ATOM 1948 N N . GLY A 1 245 ? 2.726 1.625 7.216 1.00 93.69 245 GLY A N 1
ATOM 1949 C CA . GLY A 1 245 ? 2.270 2.891 7.770 1.00 93.69 245 GLY A CA 1
ATOM 1950 C C . GLY A 1 245 ? 2.760 3.153 9.194 1.00 93.69 245 GLY A C 1
ATOM 1951 O O . GLY A 1 245 ? 3.656 2.477 9.694 1.00 93.69 245 GLY A O 1
ATOM 1952 N N . PRO A 1 246 ? 2.173 4.158 9.865 1.00 91.44 246 PRO A N 1
ATOM 1953 C CA . PRO A 1 246 ? 2.575 4.542 11.218 1.00 91.44 246 PRO A CA 1
ATOM 1954 C C . PRO A 1 246 ? 2.251 3.485 12.282 1.00 91.44 246 PRO A C 1
ATOM 1956 O O . PRO A 1 246 ? 2.905 3.450 13.320 1.00 91.44 246 PRO A O 1
ATOM 1959 N N . ILE A 1 247 ? 1.229 2.662 12.044 1.00 93.00 247 ILE A N 1
ATOM 1960 C CA . ILE A 1 247 ? 0.852 1.532 12.890 1.00 93.00 247 ILE A CA 1
ATOM 1961 C C . ILE A 1 247 ? 0.973 0.288 12.003 1.00 93.00 247 ILE A C 1
ATOM 1963 O O . ILE A 1 247 ? 0.108 0.081 11.147 1.00 93.00 247 ILE A O 1
ATOM 1967 N N . PRO A 1 248 ? 2.063 -0.486 12.127 1.00 91.62 248 PRO A N 1
ATOM 1968 C CA . PRO A 1 248 ? 2.297 -1.647 11.286 1.00 91.62 248 PRO A CA 1
ATOM 1969 C C . PRO A 1 248 ? 1.430 -2.828 11.754 1.00 91.62 248 PRO A C 1
ATOM 1971 O O . PRO A 1 248 ? 0.913 -2.813 12.877 1.00 91.62 248 PRO A O 1
ATOM 1974 N N . PRO A 1 249 ? 1.254 -3.861 10.915 1.00 94.56 249 PRO A N 1
ATOM 1975 C CA . PRO A 1 249 ? 0.565 -5.077 11.318 1.00 94.56 249 PRO A CA 1
ATOM 1976 C C . PRO A 1 249 ? 1.300 -5.767 12.483 1.00 94.56 249 PRO A C 1
ATOM 1978 O O . PRO A 1 249 ? 2.514 -5.587 12.630 1.00 94.56 249 PRO A O 1
ATOM 1981 N N . PRO A 1 250 ? 0.600 -6.566 13.312 1.00 92.31 250 PRO A N 1
ATOM 1982 C CA . PRO A 1 250 ? 1.188 -7.213 14.488 1.00 92.31 250 PRO A CA 1
ATOM 1983 C C . PRO A 1 250 ? 2.445 -8.039 14.189 1.00 92.31 250 PRO A C 1
ATOM 1985 O O . PRO A 1 250 ? 3.361 -8.082 15.003 1.00 92.31 250 PRO A O 1
ATOM 1988 N N . GLU A 1 251 ? 2.525 -8.643 13.003 1.00 91.44 251 GLU A N 1
ATOM 1989 C CA . GLU A 1 251 ? 3.678 -9.417 12.532 1.00 91.44 251 GLU A CA 1
ATOM 1990 C C . GLU A 1 251 ? 4.957 -8.578 12.384 1.00 91.44 251 GLU A C 1
ATOM 1992 O O . GLU A 1 251 ? 6.056 -9.130 12.363 1.00 91.44 251 GLU A O 1
ATOM 1997 N N . TYR A 1 252 ? 4.820 -7.255 12.277 1.00 90.81 252 TYR A N 1
ATOM 1998 C CA . TYR A 1 252 ? 5.911 -6.283 12.164 1.00 90.81 252 TYR A CA 1
ATOM 1999 C C . TYR A 1 252 ? 6.050 -5.402 13.408 1.00 90.81 252 TYR A C 1
ATOM 2001 O O . TYR A 1 252 ? 6.872 -4.483 13.421 1.00 90.81 252 TYR A O 1
ATOM 2009 N N . ALA A 1 253 ? 5.251 -5.638 14.453 1.00 82.12 253 ALA A N 1
ATOM 2010 C CA . ALA A 1 253 ? 5.272 -4.811 15.649 1.00 82.12 253 ALA A CA 1
ATOM 2011 C C . ALA A 1 253 ? 6.674 -4.789 16.285 1.00 82.12 253 ALA A C 1
ATOM 2013 O O . ALA A 1 253 ? 7.302 -5.826 16.491 1.00 82.12 253 ALA A O 1
ATOM 2014 N N . GLY A 1 254 ? 7.166 -3.586 16.592 1.00 77.06 254 GLY A N 1
ATOM 2015 C CA . GLY A 1 254 ? 8.488 -3.382 17.191 1.00 77.06 254 GLY A CA 1
ATOM 2016 C C . GLY A 1 254 ? 9.667 -3.443 16.214 1.00 77.06 254 GLY A C 1
ATOM 2017 O O . GLY A 1 254 ? 10.804 -3.302 16.657 1.00 77.06 254 GLY A O 1
ATOM 2018 N N . ASN A 1 255 ? 9.424 -3.617 14.911 1.00 82.81 255 ASN A N 1
ATOM 2019 C CA . ASN A 1 255 ? 10.468 -3.553 13.896 1.00 82.81 255 ASN A CA 1
ATOM 2020 C C . ASN A 1 255 ? 10.274 -2.335 12.974 1.00 82.81 255 ASN A C 1
ATOM 2022 O O . ASN A 1 255 ? 9.496 -2.362 12.017 1.00 82.81 255 ASN A O 1
ATOM 2026 N N . ASP A 1 256 ? 11.023 -1.269 13.270 1.00 80.50 256 ASP A N 1
ATOM 2027 C CA . ASP A 1 256 ? 11.007 -0.009 12.517 1.00 80.50 256 ASP A CA 1
ATOM 2028 C C . ASP A 1 256 ? 11.474 -0.190 11.050 1.00 80.50 256 ASP A C 1
ATOM 2030 O O . ASP A 1 256 ? 11.127 0.642 10.211 1.00 80.50 256 ASP A O 1
ATOM 2034 N N . ASP A 1 257 ? 12.172 -1.281 10.692 1.00 83.31 257 ASP A N 1
ATOM 2035 C CA . ASP A 1 257 ? 12.673 -1.528 9.324 1.00 83.31 257 ASP A CA 1
ATOM 2036 C C . ASP A 1 257 ? 11.542 -1.755 8.306 1.00 83.31 257 ASP A C 1
ATOM 2038 O O . ASP A 1 257 ? 11.708 -1.533 7.099 1.00 83.31 257 ASP A O 1
ATOM 2042 N N . PHE A 1 258 ? 10.371 -2.191 8.781 1.00 85.94 258 PHE A N 1
ATOM 2043 C CA . PHE A 1 258 ? 9.185 -2.373 7.944 1.00 85.94 258 PHE A CA 1
ATOM 2044 C C . PHE A 1 258 ? 8.396 -1.075 7.754 1.00 85.94 258 PHE A C 1
ATOM 2046 O O . PHE A 1 258 ? 7.571 -1.000 6.842 1.00 85.94 258 PHE A O 1
ATOM 2053 N N . MET A 1 259 ? 8.640 -0.034 8.556 1.00 89.50 259 MET A N 1
ATOM 2054 C CA . MET A 1 259 ? 7.972 1.252 8.373 1.00 89.50 259 MET A CA 1
ATOM 2055 C C . MET A 1 259 ? 8.542 1.975 7.157 1.00 89.50 259 MET A C 1
ATOM 2057 O O . MET A 1 259 ? 9.751 2.136 6.998 1.00 89.50 259 MET A O 1
ATOM 2061 N N . ALA A 1 260 ? 7.665 2.490 6.299 1.00 90.50 260 ALA A N 1
ATOM 2062 C CA . ALA A 1 260 ? 8.114 3.332 5.206 1.00 90.50 260 ALA A CA 1
ATOM 2063 C C . ALA A 1 260 ? 8.647 4.657 5.768 1.00 90.50 260 ALA A C 1
ATOM 2065 O O . ALA A 1 260 ? 7.932 5.391 6.464 1.00 90.50 260 ALA A O 1
ATOM 2066 N N . THR A 1 261 ? 9.867 5.031 5.378 1.00 88.69 261 THR A N 1
ATOM 2067 C CA . THR A 1 261 ? 10.480 6.320 5.756 1.00 88.69 261 THR A CA 1
ATOM 2068 C C . THR A 1 261 ? 9.592 7.517 5.396 1.00 88.69 261 THR A C 1
ATOM 2070 O O . THR A 1 261 ? 9.586 8.539 6.079 1.00 88.69 261 THR A O 1
ATOM 2073 N N . ALA A 1 262 ? 8.768 7.375 4.355 1.00 84.12 262 ALA A N 1
ATOM 2074 C CA . ALA A 1 262 ? 7.801 8.375 3.921 1.00 84.12 262 ALA A CA 1
ATOM 2075 C C . ALA A 1 262 ? 6.681 8.679 4.939 1.00 84.12 262 ALA A C 1
ATOM 2077 O O . ALA A 1 262 ? 6.067 9.749 4.849 1.00 84.12 262 ALA A O 1
ATOM 2078 N N . TYR A 1 263 ? 6.390 7.757 5.861 1.00 84.12 263 TYR A N 1
ATOM 2079 C CA . TYR A 1 263 ? 5.334 7.893 6.873 1.00 84.12 263 TYR A CA 1
ATOM 2080 C C . TYR A 1 263 ? 5.880 8.072 8.290 1.00 84.12 263 TYR A C 1
ATOM 2082 O O . TYR A 1 263 ? 5.187 8.614 9.155 1.00 84.12 263 TYR A O 1
ATOM 2090 N N . ALA A 1 264 ? 7.127 7.677 8.521 1.00 76.38 264 ALA A N 1
ATOM 2091 C CA . ALA A 1 264 ? 7.763 7.780 9.817 1.00 76.38 264 ALA A CA 1
ATOM 2092 C C . ALA A 1 264 ? 8.004 9.247 10.229 1.00 76.38 264 ALA A C 1
ATOM 2094 O O . ALA A 1 264 ? 8.618 10.043 9.515 1.00 76.38 264 ALA A O 1
ATOM 2095 N N . ALA A 1 265 ? 7.543 9.614 11.431 1.00 57.88 265 ALA A N 1
ATOM 2096 C CA . ALA A 1 265 ? 7.708 10.962 11.981 1.00 57.88 265 ALA A CA 1
ATOM 2097 C C . ALA A 1 265 ? 9.187 11.331 12.202 1.00 57.88 265 ALA A C 1
ATOM 2099 O O . ALA A 1 265 ? 9.566 12.478 11.972 1.00 57.88 265 ALA A O 1
ATOM 2100 N N . LYS A 1 266 ? 10.016 10.337 12.562 1.00 50.91 266 LYS A N 1
ATOM 2101 C CA . LYS A 1 266 ? 11.473 10.454 12.760 1.00 50.91 266 LYS A CA 1
ATOM 2102 C C . LYS A 1 266 ? 12.231 10.826 11.474 1.00 50.91 266 LYS A C 1
ATOM 2104 O O . LYS A 1 266 ? 13.318 11.383 11.551 1.00 50.91 266 LYS A O 1
ATOM 2109 N N . TYR A 1 267 ? 11.639 10.551 10.308 1.00 43.94 267 TYR A N 1
ATOM 2110 C CA . TYR A 1 267 ? 12.204 10.834 8.985 1.00 43.94 267 TYR A CA 1
ATOM 2111 C C . TYR A 1 267 ? 11.481 11.979 8.274 1.00 43.94 267 TYR A C 1
ATOM 2113 O O . TYR A 1 267 ? 11.705 12.205 7.077 1.00 43.94 267 TYR A O 1
ATOM 2121 N N . ARG A 1 268 ? 10.696 12.799 9.005 1.00 41.00 268 ARG A N 1
ATOM 2122 C CA . ARG A 1 268 ? 10.650 14.217 8.639 1.00 41.00 268 ARG A CA 1
ATOM 2123 C C . ARG A 1 268 ? 12.112 14.592 8.562 1.00 41.00 268 ARG A C 1
ATOM 2125 O O . ARG A 1 268 ? 12.775 14.614 9.594 1.00 41.00 268 ARG A O 1
ATOM 2132 N N . LYS A 1 269 ? 12.603 14.805 7.334 1.00 38.91 269 LYS A N 1
ATOM 2133 C CA . LYS A 1 269 ? 13.812 15.573 7.072 1.00 38.91 269 LYS A CA 1
ATOM 2134 C C . LYS A 1 269 ? 13.901 16.535 8.237 1.00 38.91 269 LYS A C 1
ATOM 2136 O O . LYS A 1 269 ? 12.938 17.283 8.438 1.00 38.91 269 LYS A O 1
ATOM 2141 N N . THR A 1 270 ? 14.989 16.465 9.002 1.00 36.78 270 THR A N 1
ATOM 2142 C CA . THR A 1 270 ? 15.647 17.679 9.460 1.00 36.78 270 THR A CA 1
ATOM 2143 C C . THR A 1 270 ? 15.348 18.680 8.371 1.00 36.78 270 THR A C 1
ATOM 2145 O O . THR A 1 270 ? 15.851 18.555 7.247 1.00 36.78 270 THR A O 1
ATOM 2148 N N . LEU A 1 271 ? 14.314 19.497 8.611 1.00 38.34 271 LEU A N 1
ATOM 2149 C CA . LEU A 1 271 ? 13.906 20.505 7.666 1.00 38.34 271 LEU A CA 1
ATOM 2150 C C . LEU A 1 271 ? 15.234 21.169 7.413 1.00 38.34 271 LEU A C 1
ATOM 2152 O O . LEU A 1 271 ? 15.945 21.501 8.364 1.00 38.34 271 LEU A O 1
ATOM 2156 N N . LYS A 1 272 ? 15.646 21.170 6.149 1.00 40.78 272 LYS A N 1
ATOM 2157 C CA . LYS A 1 272 ? 16.742 21.997 5.706 1.00 40.78 272 LYS A CA 1
ATOM 2158 C C . LYS A 1 272 ? 16.327 23.414 6.097 1.00 40.78 272 LYS A C 1
ATOM 2160 O O . LYS A 1 272 ? 15.769 24.125 5.270 1.00 40.78 272 LYS A O 1
ATOM 2165 N N . ALA A 1 273 ? 16.564 23.782 7.353 1.00 40.03 273 ALA A N 1
ATOM 2166 C CA . ALA A 1 273 ? 16.551 25.137 7.842 1.00 40.03 273 ALA A CA 1
ATOM 2167 C C . ALA A 1 273 ? 17.549 25.930 6.991 1.00 40.03 273 ALA A C 1
ATOM 2169 O O . ALA A 1 273 ? 17.293 27.082 6.675 1.00 40.03 273 ALA A O 1
ATOM 2170 N N . ASP A 1 274 ? 18.556 25.246 6.423 1.00 46.69 274 ASP A N 1
ATOM 2171 C CA . ASP A 1 274 ? 19.628 25.890 5.681 1.00 46.69 274 ASP A CA 1
ATOM 2172 C C . ASP A 1 274 ? 19.795 25.436 4.220 1.00 46.69 274 ASP A C 1
ATOM 2174 O O . ASP A 1 274 ? 20.891 25.384 3.678 1.00 46.69 274 ASP A O 1
ATOM 2178 N N . GLY A 1 275 ? 18.711 25.069 3.529 1.00 57.78 275 GLY A N 1
ATOM 2179 C CA . GLY A 1 275 ? 18.841 24.362 2.245 1.00 57.78 275 GLY A CA 1
ATOM 2180 C C . GLY A 1 275 ? 19.089 25.196 0.990 1.00 57.78 275 GLY A C 1
ATOM 2181 O O . GLY A 1 275 ? 19.675 24.687 0.037 1.00 57.78 275 GLY A O 1
ATOM 2182 N N . ARG A 1 276 ? 18.568 26.425 0.935 1.00 54.38 276 ARG A N 1
ATOM 2183 C CA . ARG A 1 276 ? 18.707 27.343 -0.219 1.00 54.38 276 ARG A CA 1
ATOM 2184 C C . ARG A 1 276 ? 18.595 28.805 0.199 1.00 54.38 276 ARG A C 1
ATOM 2186 O O . ARG A 1 276 ? 19.331 29.629 -0.320 1.00 54.38 276 ARG A O 1
ATOM 2193 N N . ALA A 1 277 ? 17.702 29.116 1.141 1.00 53.12 277 ALA A N 1
ATOM 2194 C CA . ALA A 1 277 ? 17.570 30.462 1.694 1.00 53.12 277 ALA A CA 1
ATOM 2195 C C . ALA A 1 277 ? 18.764 30.811 2.594 1.00 53.12 277 ALA A C 1
ATOM 2197 O O . ALA A 1 277 ? 19.418 31.812 2.342 1.00 53.12 277 ALA A O 1
ATOM 2198 N N . ALA A 1 278 ? 19.132 29.950 3.551 1.00 54.12 278 ALA A N 1
ATOM 2199 C CA . ALA A 1 278 ? 20.324 30.199 4.366 1.00 54.12 278 ALA A CA 1
ATOM 2200 C C . ALA A 1 278 ? 21.636 30.052 3.584 1.00 54.12 278 ALA A C 1
ATOM 2202 O O . ALA A 1 278 ? 22.591 30.737 3.909 1.00 54.12 278 ALA A O 1
ATOM 2203 N N . ALA A 1 279 ? 21.678 29.233 2.525 1.00 55.47 279 ALA A N 1
ATOM 2204 C CA . ALA A 1 279 ? 22.823 29.191 1.613 1.00 55.47 279 ALA A CA 1
ATOM 2205 C C . ALA A 1 279 ? 22.993 30.525 0.865 1.00 55.47 279 ALA A C 1
ATOM 2207 O O . ALA A 1 279 ? 24.096 31.048 0.826 1.00 55.47 279 ALA A O 1
ATOM 2208 N N . ARG A 1 280 ? 21.900 31.140 0.381 1.00 60.88 280 ARG A N 1
ATOM 2209 C CA . ARG A 1 280 ? 21.942 32.495 -0.200 1.00 60.88 280 ARG A CA 1
ATOM 2210 C C . ARG A 1 280 ? 22.283 33.564 0.828 1.00 60.88 280 ARG A C 1
ATOM 2212 O O . ARG A 1 280 ? 23.075 34.437 0.529 1.00 60.88 280 ARG A O 1
ATOM 2219 N N . VAL A 1 281 ? 21.731 33.486 2.038 1.00 66.56 281 VAL A N 1
ATOM 2220 C CA . VAL A 1 281 ? 22.052 34.438 3.115 1.00 66.56 281 VAL A CA 1
ATOM 2221 C C . VAL A 1 281 ? 23.500 34.262 3.585 1.00 66.56 281 VAL A C 1
ATOM 2223 O O . VAL A 1 281 ? 24.151 35.244 3.916 1.00 66.56 281 VAL A O 1
ATOM 2226 N N . SER A 1 282 ? 24.035 33.039 3.580 1.00 62.25 282 SER A N 1
ATOM 2227 C CA . SER A 1 282 ? 25.445 32.733 3.843 1.00 62.25 282 SER A CA 1
ATOM 2228 C C . SER A 1 282 ? 26.340 33.280 2.737 1.00 62.25 282 SER A C 1
ATOM 2230 O O . SER A 1 282 ? 27.277 33.999 3.049 1.00 62.25 282 SER A O 1
ATOM 2232 N N . GLU A 1 283 ? 26.022 33.024 1.467 1.00 68.62 283 GLU A N 1
ATOM 2233 C CA . GLU A 1 283 ? 26.746 33.572 0.312 1.00 68.62 283 GLU A CA 1
ATOM 2234 C C . GLU A 1 283 ? 26.688 35.106 0.283 1.00 68.62 283 GLU A C 1
ATOM 2236 O O . GLU A 1 283 ? 27.700 35.759 0.058 1.00 68.62 283 GLU A O 1
ATOM 2241 N N . GLU A 1 284 ? 25.538 35.714 0.584 1.00 71.94 284 GLU A N 1
ATOM 2242 C CA . GLU A 1 284 ? 25.390 37.169 0.691 1.00 71.94 284 GLU A CA 1
ATOM 2243 C C . GLU A 1 284 ? 26.167 37.736 1.882 1.00 71.94 284 GLU A C 1
ATOM 2245 O O . GLU A 1 284 ? 26.746 38.818 1.783 1.00 71.94 284 GLU A O 1
ATOM 2250 N N . ARG A 1 285 ? 26.225 37.013 3.006 1.00 69.75 285 ARG A N 1
ATOM 2251 C CA . ARG A 1 285 ? 26.949 37.433 4.212 1.00 69.75 285 ARG A CA 1
ATOM 2252 C C . ARG A 1 285 ? 28.457 37.222 4.088 1.00 69.75 285 ARG A C 1
ATOM 2254 O O . ARG A 1 285 ? 29.207 38.026 4.638 1.00 69.75 285 ARG A O 1
ATOM 2261 N N . GLU A 1 286 ? 28.905 36.201 3.364 1.00 71.19 286 GLU A N 1
ATOM 2262 C CA . GLU A 1 286 ? 30.308 36.004 2.990 1.00 71.19 286 GLU A CA 1
ATOM 2263 C C . GLU A 1 286 ? 30.736 37.024 1.935 1.00 71.19 286 GLU A C 1
ATOM 2265 O O . GLU A 1 286 ? 31.723 37.716 2.159 1.00 71.19 286 GLU A O 1
ATOM 2270 N N . ALA A 1 287 ? 29.933 37.276 0.897 1.00 70.62 287 ALA A N 1
ATOM 2271 C CA . ALA A 1 287 ? 30.196 38.342 -0.073 1.00 70.62 287 ALA A CA 1
ATOM 2272 C C . ALA A 1 287 ? 30.190 39.743 0.572 1.00 70.62 287 ALA A C 1
ATOM 2274 O O . ALA A 1 287 ? 30.964 40.620 0.184 1.00 70.62 287 ALA A O 1
ATOM 2275 N N . ALA A 1 288 ? 29.338 39.986 1.575 1.00 70.00 288 ALA A N 1
ATOM 2276 C CA . ALA A 1 288 ? 29.343 41.229 2.347 1.00 70.00 288 ALA A CA 1
ATOM 2277 C C . ALA A 1 288 ? 30.567 41.333 3.271 1.00 70.00 288 ALA A C 1
ATOM 2279 O O . ALA A 1 288 ? 31.143 42.415 3.398 1.00 70.00 288 ALA A O 1
ATOM 2280 N N . LYS A 1 289 ? 31.002 40.218 3.875 1.00 72.00 289 LYS A N 1
ATOM 2281 C CA . LYS A 1 289 ? 32.242 40.159 4.660 1.00 72.00 289 LYS A CA 1
ATOM 2282 C C . LYS A 1 289 ? 33.467 40.394 3.784 1.00 72.00 289 LYS A C 1
ATOM 2284 O O . LYS A 1 289 ? 34.282 41.230 4.160 1.00 72.00 289 LYS A O 1
ATOM 2289 N N . GLU A 1 290 ? 33.553 39.774 2.611 1.00 67.69 290 GLU A N 1
ATOM 2290 C CA . GLU A 1 290 ? 34.629 39.990 1.636 1.00 67.69 290 GLU A CA 1
ATOM 2291 C C . GLU A 1 290 ? 34.678 41.449 1.160 1.00 67.69 290 GLU A C 1
ATOM 2293 O O . GLU A 1 290 ? 35.752 42.044 1.117 1.00 67.69 290 GLU A O 1
ATOM 2298 N N . ARG A 1 291 ? 33.524 42.092 0.919 1.00 61.94 291 ARG A N 1
ATOM 2299 C CA . ARG A 1 291 ? 33.469 43.537 0.614 1.00 61.94 291 ARG A CA 1
ATOM 2300 C C . ARG A 1 291 ? 33.896 44.424 1.785 1.00 61.94 291 ARG A C 1
ATOM 2302 O O . ARG A 1 291 ? 34.459 45.487 1.553 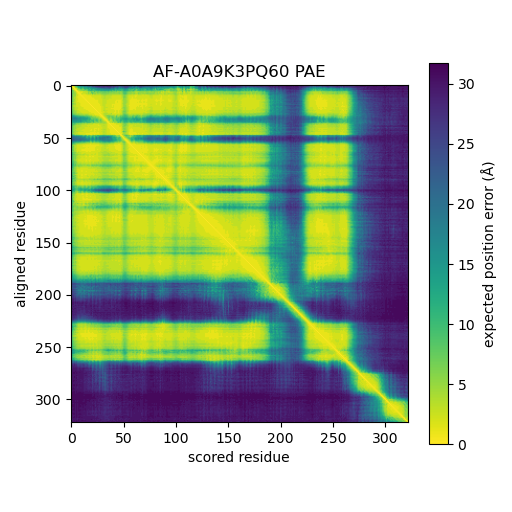1.00 61.94 291 ARG A O 1
ATOM 2309 N N . SER A 1 292 ? 33.619 44.011 3.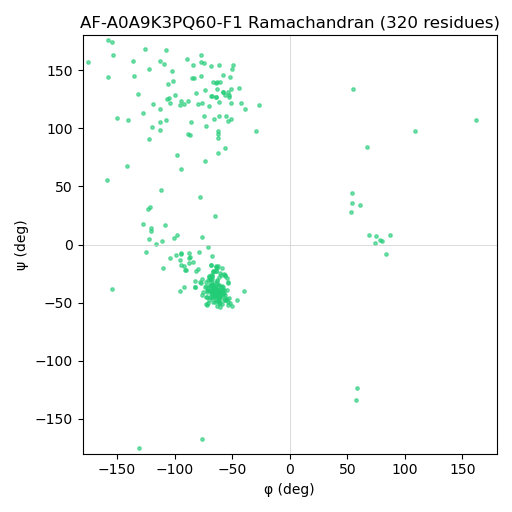022 1.00 63.78 292 SER A N 1
ATOM 2310 C CA . SER A 1 292 ? 33.992 44.759 4.234 1.00 63.78 292 SER A CA 1
ATOM 2311 C C . SER A 1 292 ? 35.445 44.539 4.677 1.00 63.78 292 SER A C 1
ATOM 2313 O O . SER A 1 292 ? 35.999 45.379 5.381 1.00 63.78 292 SER A O 1
ATOM 2315 N N . GLN A 1 293 ? 36.055 43.421 4.268 1.00 55.56 293 GLN A N 1
ATOM 2316 C CA . GLN A 1 293 ? 37.439 43.042 4.572 1.00 55.56 293 GLN A CA 1
ATOM 2317 C C . GLN A 1 293 ? 38.408 43.362 3.430 1.00 55.56 293 GLN A C 1
ATOM 2319 O O . GLN A 1 293 ? 39.620 43.292 3.633 1.00 55.56 293 GLN A O 1
ATOM 2324 N N . ALA A 1 294 ? 37.903 43.758 2.258 1.00 50.03 294 ALA A N 1
ATOM 2325 C CA . ALA A 1 294 ? 38.710 44.349 1.204 1.00 50.03 294 ALA A CA 1
ATOM 2326 C C . ALA A 1 294 ? 39.323 45.664 1.713 1.00 50.03 294 ALA A C 1
ATOM 2328 O O . ALA A 1 294 ? 38.696 46.726 1.715 1.00 50.03 294 ALA A O 1
ATOM 2329 N N . THR A 1 295 ? 40.573 45.584 2.164 1.00 47.09 295 THR A N 1
ATOM 2330 C CA . THR A 1 295 ? 41.434 46.735 2.416 1.00 47.09 295 THR A CA 1
ATOM 2331 C C . THR A 1 295 ? 41.430 47.633 1.180 1.00 47.09 295 THR A C 1
ATOM 2333 O O . THR A 1 295 ? 41.561 47.174 0.044 1.00 47.09 295 THR A O 1
ATOM 2336 N N . SER A 1 296 ? 41.268 48.935 1.407 1.00 49.91 296 SER A N 1
ATOM 2337 C CA . SER A 1 296 ? 41.057 49.995 0.411 1.00 49.91 296 SER A CA 1
ATOM 2338 C C . SER A 1 296 ? 42.232 50.255 -0.552 1.00 49.91 296 SER A C 1
ATOM 2340 O O . SER A 1 296 ? 42.344 51.341 -1.118 1.00 49.91 296 SER A O 1
ATOM 2342 N N . THR A 1 297 ? 43.102 49.276 -0.791 1.00 49.69 297 THR A N 1
ATOM 2343 C CA . THR A 1 297 ? 44.358 49.435 -1.535 1.00 49.69 297 THR A CA 1
ATOM 2344 C C . THR A 1 297 ? 44.513 48.538 -2.764 1.00 49.69 297 THR A C 1
ATOM 2346 O O . THR A 1 297 ? 45.536 48.639 -3.431 1.00 49.69 297 THR A O 1
ATOM 2349 N N . GLN A 1 298 ? 43.507 47.743 -3.155 1.00 47.03 298 GLN A N 1
ATOM 2350 C CA . GLN A 1 298 ? 43.562 46.946 -4.401 1.00 47.03 298 GLN A CA 1
ATOM 2351 C C . GLN A 1 298 ? 42.461 47.231 -5.438 1.00 47.03 298 GLN A C 1
ATOM 2353 O O . GLN A 1 298 ? 42.319 46.491 -6.406 1.00 47.03 298 GLN A O 1
ATOM 2358 N N . ALA A 1 299 ? 41.721 48.335 -5.304 1.00 44.88 299 ALA A N 1
ATOM 2359 C CA . ALA A 1 299 ? 40.666 48.713 -6.257 1.00 44.88 299 ALA A CA 1
ATOM 2360 C C . ALA A 1 299 ? 40.843 50.110 -6.877 1.00 44.88 299 ALA A C 1
ATOM 2362 O O . ALA A 1 299 ? 39.869 50.769 -7.237 1.00 44.88 299 ALA A O 1
ATOM 2363 N N . ARG A 1 300 ? 42.081 50.582 -7.038 1.00 46.34 300 ARG A N 1
ATOM 2364 C CA . ARG A 1 300 ? 42.362 51.644 -8.009 1.00 46.34 300 ARG A CA 1
ATOM 2365 C C . ARG A 1 300 ? 43.210 51.032 -9.102 1.00 46.34 300 ARG A C 1
ATOM 2367 O O . ARG A 1 300 ? 44.375 50.724 -8.884 1.00 46.34 300 ARG A O 1
ATOM 2374 N N . GLY A 1 301 ? 42.584 50.805 -10.256 1.00 58.75 301 GLY A N 1
ATOM 2375 C CA . GLY A 1 301 ? 43.317 50.529 -11.484 1.00 58.75 301 GLY A CA 1
ATOM 2376 C C . GLY A 1 301 ? 44.416 51.572 -11.685 1.00 58.75 301 GLY A C 1
ATOM 2377 O O . GLY A 1 301 ? 44.326 52.683 -11.156 1.00 58.75 301 GLY A O 1
ATOM 2378 N N . ILE A 1 302 ? 45.449 51.175 -12.425 1.00 57.41 302 ILE A N 1
ATOM 2379 C CA . ILE A 1 302 ? 46.625 51.991 -12.736 1.00 57.41 302 ILE A CA 1
ATOM 2380 C C . ILE A 1 302 ? 46.162 53.423 -13.082 1.00 57.41 302 ILE A C 1
ATOM 2382 O O . ILE A 1 302 ? 45.330 53.574 -13.987 1.00 57.41 302 ILE A O 1
ATOM 2386 N N . PRO A 1 303 ? 46.620 54.464 -12.358 1.00 62.00 303 PRO A N 1
ATOM 2387 C CA . PRO A 1 303 ? 46.276 55.848 -12.656 1.00 62.00 303 PRO A CA 1
ATOM 2388 C C . PRO A 1 303 ? 46.554 56.160 -14.126 1.00 62.00 303 PRO A C 1
ATOM 2390 O O . PRO A 1 303 ? 47.517 55.656 -14.707 1.00 62.00 303 PRO A O 1
ATOM 2393 N N . LYS A 1 304 ? 45.713 56.991 -14.751 1.00 59.34 304 LYS A N 1
ATOM 2394 C CA . LYS A 1 304 ? 45.837 57.303 -16.183 1.00 59.34 304 LYS A CA 1
ATOM 2395 C C . LYS A 1 304 ? 47.234 57.805 -16.554 1.00 59.34 304 LYS A C 1
ATOM 2397 O O . LYS A 1 304 ? 47.677 57.480 -17.650 1.00 59.34 304 LYS A O 1
ATOM 2402 N N . GLU A 1 305 ? 47.930 58.532 -15.674 1.00 64.19 305 GLU A N 1
ATOM 2403 C CA . GLU A 1 305 ? 49.306 58.969 -15.944 1.00 64.19 305 GLU A CA 1
ATOM 2404 C C . GLU A 1 305 ? 50.282 57.794 -16.080 1.00 64.19 305 GLU A C 1
ATOM 2406 O O . GLU A 1 305 ? 51.134 57.798 -16.965 1.00 64.19 305 GLU A O 1
ATOM 2411 N N . GLU A 1 306 ? 50.134 56.760 -15.256 1.00 63.41 306 GLU A N 1
ATOM 2412 C CA . GLU A 1 306 ? 51.022 55.598 -15.230 1.00 63.41 306 GLU A CA 1
ATOM 2413 C C . GLU A 1 306 ? 50.728 54.636 -16.395 1.00 63.41 306 GLU A C 1
ATOM 2415 O O . GLU A 1 306 ? 51.650 54.093 -17.007 1.00 63.41 306 GLU A O 1
ATOM 2420 N N . LEU A 1 307 ? 49.459 54.539 -16.811 1.00 67.88 307 LEU A N 1
ATOM 2421 C CA . LEU A 1 307 ? 49.068 53.865 -18.053 1.00 67.88 307 LEU A CA 1
ATOM 2422 C C . LEU A 1 307 ? 49.639 54.593 -19.287 1.00 67.88 307 LEU A C 1
ATOM 2424 O O . LEU A 1 307 ? 50.139 53.960 -20.216 1.00 67.88 307 LEU A O 1
ATOM 2428 N N . PHE A 1 308 ? 49.618 55.931 -19.282 1.00 69.38 308 PHE A N 1
ATOM 2429 C CA . PHE A 1 308 ? 50.169 56.750 -20.366 1.00 69.38 308 PHE A CA 1
ATOM 2430 C C . PHE A 1 308 ? 51.698 56.626 -20.455 1.00 69.38 308 PHE A C 1
ATOM 2432 O O . PHE A 1 308 ? 52.247 56.505 -21.552 1.00 69.38 308 PHE A O 1
ATOM 2439 N N . PHE A 1 309 ? 52.382 56.575 -19.307 1.00 71.88 309 PHE A N 1
ATOM 2440 C CA . PHE A 1 309 ? 53.832 56.384 -19.236 1.00 71.88 309 PHE A CA 1
ATOM 2441 C C . PHE A 1 309 ? 54.252 54.996 -19.750 1.00 71.88 309 PHE A C 1
ATOM 2443 O O . PHE A 1 309 ? 55.204 54.878 -20.522 1.00 71.88 309 PHE A O 1
ATOM 2450 N N . GLN A 1 310 ? 53.503 53.941 -19.408 1.00 73.25 310 GLN A N 1
ATOM 2451 C CA . GLN A 1 310 ? 53.750 52.591 -19.929 1.00 73.25 310 GLN A CA 1
ATOM 2452 C C . GLN A 1 310 ? 53.502 52.491 -21.443 1.00 73.25 310 GLN A C 1
ATOM 2454 O O . GLN A 1 310 ? 54.292 51.858 -22.150 1.00 73.25 310 GLN A O 1
ATOM 2459 N N . CYS A 1 311 ? 52.473 53.164 -21.971 1.00 71.88 311 CYS A N 1
ATOM 2460 C CA . CYS A 1 311 ? 52.232 53.237 -23.414 1.00 71.88 311 CYS A CA 1
ATOM 2461 C C . CYS A 1 311 ? 53.341 53.996 -24.164 1.00 71.88 311 CYS A C 1
ATOM 2463 O O . CYS A 1 311 ? 53.736 53.566 -25.248 1.00 71.88 311 CYS A O 1
ATOM 2465 N N . GLN A 1 312 ? 53.897 55.072 -23.593 1.00 70.00 312 GLN A N 1
ATOM 2466 C CA . GLN A 1 312 ? 55.036 55.782 -24.192 1.00 70.00 312 GLN A CA 1
ATOM 2467 C C . GLN A 1 312 ? 56.314 54.933 -24.208 1.00 70.00 312 GLN A C 1
ATOM 2469 O O . GLN A 1 312 ? 57.017 54.909 -25.219 1.00 70.00 312 GLN A O 1
ATOM 2474 N N . ILE A 1 313 ? 56.594 54.180 -23.138 1.00 69.56 313 ILE A N 1
ATOM 2475 C CA . ILE A 1 313 ? 57.744 53.262 -23.083 1.00 69.56 313 ILE A CA 1
ATOM 2476 C C . ILE A 1 313 ? 57.598 52.137 -24.120 1.00 69.56 313 ILE A C 1
ATOM 2478 O O . ILE A 1 313 ? 58.568 51.790 -24.798 1.00 69.56 313 ILE A O 1
ATOM 2482 N N . ALA A 1 314 ? 56.392 51.585 -24.288 1.00 67.56 314 ALA A N 1
ATOM 2483 C CA . ALA A 1 314 ? 56.115 50.561 -25.294 1.00 67.56 314 ALA A CA 1
ATOM 2484 C C . ALA A 1 314 ? 56.258 51.100 -26.732 1.00 67.56 314 ALA A C 1
ATOM 2486 O O . ALA A 1 314 ? 56.852 50.435 -27.582 1.00 67.56 314 ALA A O 1
ATOM 2487 N N . ALA A 1 315 ? 55.796 52.329 -26.989 1.00 65.38 315 ALA A N 1
ATOM 2488 C CA . ALA A 1 315 ? 55.944 52.988 -28.286 1.00 65.38 315 ALA A CA 1
ATOM 2489 C C . ALA A 1 315 ? 57.416 53.285 -28.633 1.00 65.38 315 ALA A C 1
ATOM 2491 O O . ALA A 1 315 ? 57.830 53.073 -29.772 1.00 65.38 315 ALA A O 1
ATOM 2492 N N . HIS A 1 316 ? 58.231 53.691 -27.651 1.00 57.62 316 HIS A N 1
ATOM 2493 C CA . HIS A 1 316 ? 59.666 53.924 -27.855 1.00 57.62 316 HIS A CA 1
ATOM 2494 C C . HIS A 1 316 ? 60.461 52.633 -28.100 1.00 57.62 316 HIS A C 1
ATOM 2496 O O . HIS A 1 316 ? 61.401 52.633 -28.894 1.00 57.62 316 HIS A O 1
ATOM 2502 N N . ARG A 1 317 ? 60.076 51.515 -27.467 1.00 57.94 317 ARG A N 1
ATOM 2503 C CA . ARG A 1 317 ? 60.719 50.205 -27.687 1.00 57.94 317 ARG A CA 1
ATOM 2504 C C . ARG A 1 317 ? 60.402 49.607 -29.060 1.00 57.94 317 ARG A C 1
ATOM 2506 O O . ARG A 1 317 ? 61.260 48.943 -29.631 1.00 57.94 317 ARG A O 1
ATOM 2513 N N . GLY A 1 318 ? 59.226 49.896 -29.620 1.00 54.72 318 GLY A N 1
ATOM 2514 C CA . GLY A 1 318 ? 58.857 49.483 -30.981 1.00 54.72 318 GLY A CA 1
ATOM 2515 C C . GLY A 1 318 ? 59.652 50.178 -32.096 1.00 54.72 318 GLY A C 1
ATOM 2516 O O . GLY A 1 318 ? 59.692 49.676 -33.214 1.00 54.72 318 GLY A O 1
ATOM 2517 N N . TRP A 1 319 ? 60.312 51.304 -31.802 1.00 53.38 319 TRP A N 1
ATOM 2518 C CA . TRP A 1 319 ? 61.115 52.063 -32.771 1.00 53.38 319 TRP A CA 1
ATOM 2519 C C . TRP A 1 319 ? 62.612 51.716 -32.763 1.00 53.38 319 TRP A C 1
ATOM 2521 O O . TRP A 1 319 ? 63.329 52.159 -33.652 1.00 53.38 319 TRP A O 1
ATOM 2531 N N . GLN A 1 320 ? 63.091 50.912 -31.806 1.00 54.53 320 GLN A N 1
ATOM 2532 C CA . GLN A 1 320 ? 64.494 50.464 -31.744 1.00 54.53 320 GLN A CA 1
ATOM 2533 C C . GLN A 1 320 ? 64.719 49.037 -32.279 1.00 54.53 320 GLN A C 1
ATOM 2535 O O . GLN A 1 320 ? 65.830 48.523 -32.196 1.00 54.53 320 GLN A O 1
ATOM 2540 N N . GLN A 1 321 ? 63.689 48.396 -32.843 1.00 54.22 321 GLN A N 1
ATOM 2541 C CA . GLN A 1 321 ? 63.798 47.100 -33.533 1.00 54.22 321 GLN A CA 1
ATOM 2542 C C . GLN A 1 321 ? 63.557 47.216 -35.048 1.00 54.22 321 GLN A C 1
ATOM 2544 O O . GLN A 1 321 ? 62.823 46.423 -35.640 1.00 54.22 321 GLN A O 1
ATOM 2549 N N . LYS A 1 322 ? 64.201 48.199 -35.681 1.00 45.09 322 LYS A N 1
ATOM 2550 C CA . LYS A 1 322 ? 64.509 48.185 -37.115 1.00 45.09 322 LYS A CA 1
ATOM 2551 C C . LYS A 1 322 ? 65.949 48.610 -37.336 1.00 45.09 322 LYS A C 1
ATOM 2553 O O . LYS A 1 322 ? 66.349 49.609 -36.704 1.00 45.09 322 LYS A O 1
#

Nearest PDB structures (foldseek):
  2ebh-assembly1_X  TM=2.393E-01  e=9.581E+00  Pasteurella multocida

Secondary structure (DSSP, 8-state):
------S-HHHHHHHHHHHHHHHHHHHHHTT----HHHHHHHHHHHHHT-S-TT---HHHHHHHT-GGGGGGEEEETTEEEE-HHHH--TT--EEE-SS--SSSB-HHHHHEEETTEEEEPPHHHHHHHHHHHHHHHHHHHHHHHHSHHHHHHHHHSSPSTT--HHHHHHHHHHHHHHHHHHHHHHTTS-HHHHHHHHHHHHHHHH--S------S-----------PPPTT---TTHHHHHHHSSS--GGGTT-GGGS-TTT-GGGS----TTSSHHHHHHHHHHHHHHHHHS-TTS-----HHHHHHHHHHHHHHHTS--

Sequence (322 aa):
MTDNIKFHGPLMKELQRCAAFRAYEHIMSSGTTVGGSDLEEAHLNLYFSDVDEDHVGFAEQLVKGTGMFNALYNEINGELVMKELYHCLPGKKIYSNASNTQGAINMAVMSSKNLSNRVKLKKRVIVTMAKETLKFGKKALAIVKRSDYYRTYMATSSFPSGKNYEDYCHFVREEMFKAREDLAKLDKLNPEEAERVINREAEAETEGEGAYDVDDSAEAHINEEEEKMPDNFTFKGYIAFVLWGPIPPPEYAGNDDFMATAYAAKYRKTLKADGRAAARVSEEREAAKERSQATSTQARGIPKEELFFQCQIAAHRGWQQK

Organism: NCBI:txid303405

Radius of gyration: 30.32 Å; Cα contacts (8 Å, |Δi|>4): 328; chains: 1; bounding box: 94×85×63 Å

Foldseek 3Di:
DQDFAAEDFVVLLQLLLQLLQVLVLVCVVVVDDDDDPRSLVSSVCLQCPPPDPPDHHSLRCCLVCHDLRVVQFDQDPNWTWGDCLQQLDPPDTETRDQPDRYRHRYVQSNQAPTRRGSHGDHSVNSNVSNVQLLVLLVVLLVVLCPDPQLVCCVVPVDGPPPDDLSNVLVVSQQVSVVVVVVVVVLVVDDPVVNVVVVVVVVVVVPPPDDDDDDDPDDPPPPVDPPPDDDSRGDGRNSNNCACAAPNHHPVCRPPNVSHRLSHDPVNPPVPCPPDPVVVVVVVVVVVVVVVVPPDPPPPDDDPPVRVVVVVVVVVVVVVPPD

pLDDT: mean 78.31, std 18.7, range [30.0, 97.81]